Protein AF-A0A537EAK5-F1 (afdb_monomer_lite)

Structure (mmCIF, N/CA/C/O backbone):
data_AF-A0A537EAK5-F1
#
_entry.id   AF-A0A537EAK5-F1
#
loop_
_atom_site.group_PDB
_atom_site.id
_atom_site.type_symbol
_atom_site.label_atom_id
_atom_site.label_alt_id
_atom_site.label_comp_id
_atom_site.label_asym_id
_atom_site.label_entity_id
_atom_site.label_seq_id
_atom_site.pdbx_PDB_ins_code
_atom_site.Cartn_x
_atom_site.Cartn_y
_atom_site.Cartn_z
_atom_site.occupancy
_atom_site.B_iso_or_equiv
_atom_site.auth_seq_id
_atom_site.auth_comp_id
_atom_site.auth_asym_id
_atom_site.auth_atom_id
_atom_site.pdbx_PDB_model_num
ATOM 1 N N . MET A 1 1 ? 11.941 -4.282 -15.343 1.00 93.25 1 MET A N 1
ATOM 2 C CA . MET A 1 1 ? 11.854 -2.810 -15.181 1.00 93.25 1 MET A CA 1
ATOM 3 C C . MET A 1 1 ? 12.187 -2.351 -13.768 1.00 93.25 1 MET A C 1
ATOM 5 O O . MET A 1 1 ? 13.259 -1.802 -13.593 1.00 93.25 1 MET A O 1
ATOM 9 N N . VAL A 1 2 ? 11.347 -2.610 -12.753 1.00 96.00 2 VAL A N 1
ATOM 10 C CA . VAL A 1 2 ? 11.575 -2.104 -11.377 1.00 96.00 2 VAL A CA 1
ATOM 11 C C . VAL A 1 2 ? 12.963 -2.472 -10.840 1.00 96.00 2 VAL A C 1
ATOM 13 O O . VAL A 1 2 ? 13.675 -1.598 -10.365 1.00 96.00 2 VAL A O 1
ATOM 16 N N . ASN A 1 3 ? 13.386 -3.734 -10.980 1.00 96.31 3 ASN A N 1
ATOM 17 C CA . ASN A 1 3 ? 14.714 -4.169 -10.526 1.00 96.31 3 ASN A CA 1
ATOM 18 C C . ASN A 1 3 ? 15.874 -3.523 -11.298 1.00 96.31 3 ASN A C 1
ATOM 20 O O . ASN A 1 3 ? 16.924 -3.310 -10.707 1.00 96.31 3 ASN A O 1
ATOM 24 N N . VAL A 1 4 ? 15.671 -3.150 -12.567 1.00 95.81 4 VAL A N 1
ATOM 25 C CA . VAL A 1 4 ? 16.664 -2.382 -13.340 1.00 95.81 4 VAL A CA 1
ATOM 26 C C . VAL A 1 4 ? 16.810 -0.991 -12.727 1.00 95.81 4 VAL A C 1
ATOM 28 O O . VAL A 1 4 ? 17.914 -0.582 -12.398 1.00 95.81 4 VAL A O 1
ATOM 31 N N . CYS A 1 5 ? 15.698 -0.299 -12.459 1.00 96.75 5 CYS A N 1
ATOM 32 C CA . CYS A 1 5 ? 15.726 1.005 -11.790 1.00 96.75 5 CYS A CA 1
ATOM 33 C C . CYS A 1 5 ? 16.313 0.926 -10.368 1.00 96.75 5 CYS A C 1
ATOM 35 O O . CYS A 1 5 ? 17.007 1.841 -9.938 1.00 96.75 5 CYS A O 1
ATOM 37 N N . ILE A 1 6 ? 16.055 -0.159 -9.626 1.00 97.12 6 ILE A N 1
ATOM 38 C CA . ILE A 1 6 ? 16.672 -0.383 -8.310 1.00 97.12 6 ILE A CA 1
ATOM 39 C C . ILE A 1 6 ? 18.191 -0.523 -8.445 1.00 97.12 6 ILE A C 1
ATOM 41 O O . ILE A 1 6 ? 18.909 0.115 -7.680 1.00 97.12 6 ILE A O 1
ATOM 45 N N . ALA A 1 7 ? 18.669 -1.323 -9.402 1.00 97.12 7 ALA A N 1
ATOM 46 C CA . ALA A 1 7 ? 20.097 -1.508 -9.642 1.00 97.12 7 ALA A CA 1
ATOM 47 C C . ALA A 1 7 ? 20.782 -0.171 -9.963 1.00 97.12 7 ALA A C 1
ATOM 49 O O . ALA A 1 7 ? 21.740 0.179 -9.283 1.00 97.12 7 ALA A O 1
ATOM 50 N N . VAL A 1 8 ? 20.210 0.628 -10.874 1.00 96.75 8 VAL A N 1
ATOM 51 C CA . VAL A 1 8 ? 20.706 1.979 -11.205 1.00 96.75 8 VAL A CA 1
ATOM 52 C C . VAL A 1 8 ? 20.756 2.881 -9.971 1.00 96.75 8 VAL A C 1
ATOM 54 O O . VAL A 1 8 ? 21.746 3.564 -9.732 1.00 96.75 8 VAL A O 1
ATOM 57 N N . GLY A 1 9 ? 19.708 2.878 -9.144 1.00 96.75 9 GLY A N 1
ATOM 58 C CA . GLY A 1 9 ? 19.680 3.697 -7.931 1.00 96.75 9 GLY A CA 1
ATOM 59 C C . GLY A 1 9 ? 20.699 3.277 -6.867 1.00 96.75 9 GLY A C 1
ATOM 60 O O . GLY A 1 9 ? 21.126 4.116 -6.074 1.00 96.75 9 GLY A O 1
ATOM 61 N N . ILE A 1 10 ? 21.095 2.002 -6.835 1.00 96.12 10 ILE A N 1
ATOM 62 C CA . ILE A 1 10 ? 22.163 1.503 -5.959 1.00 96.12 10 ILE A CA 1
ATOM 63 C C . ILE A 1 10 ? 23.533 1.878 -6.527 1.00 96.12 10 ILE A C 1
ATOM 65 O O . ILE A 1 10 ? 24.333 2.450 -5.792 1.00 96.12 10 ILE A O 1
ATOM 69 N N . GLU A 1 11 ? 23.766 1.586 -7.809 1.00 95.81 11 GLU A N 1
ATOM 70 C CA . GLU A 1 11 ? 25.004 1.866 -8.552 1.00 95.81 11 GLU A CA 1
ATOM 71 C C . GLU A 1 11 ? 25.377 3.348 -8.469 1.00 95.81 11 GLU A C 1
ATOM 73 O O . GLU A 1 11 ? 26.483 3.695 -8.070 1.00 95.81 11 GLU A O 1
ATOM 78 N N . GLU A 1 12 ? 24.420 4.231 -8.751 1.00 94.50 12 GLU A N 1
ATOM 79 C CA . GLU A 1 12 ? 24.654 5.676 -8.780 1.00 94.50 12 GLU A CA 1
ATOM 80 C C . GLU A 1 12 ? 24.373 6.364 -7.435 1.00 94.50 12 GLU A C 1
ATOM 82 O O . GLU A 1 12 ? 24.445 7.587 -7.321 1.00 94.50 12 GLU A O 1
ATOM 87 N N . ASN A 1 13 ? 24.010 5.597 -6.402 1.00 93.19 13 ASN A N 1
ATOM 88 C CA . ASN A 1 13 ? 23.616 6.111 -5.093 1.00 93.19 13 ASN A CA 1
ATOM 89 C C . ASN A 1 13 ? 22.554 7.237 -5.181 1.00 93.19 13 ASN A C 1
ATOM 91 O O . ASN A 1 13 ? 22.681 8.313 -4.583 1.00 93.19 13 ASN A O 1
ATOM 95 N N . VAL A 1 14 ? 21.428 6.962 -5.847 1.00 93.56 14 VAL A N 1
ATOM 96 C CA . VAL A 1 14 ? 20.299 7.892 -6.046 1.00 93.56 14 VAL A CA 1
ATOM 97 C C . VAL A 1 14 ? 19.006 7.360 -5.410 1.00 93.56 14 VAL A C 1
ATOM 99 O O . VAL A 1 14 ? 18.702 6.173 -5.456 1.00 93.56 14 VAL A O 1
ATOM 102 N N . SER A 1 15 ? 18.188 8.247 -4.823 1.00 88.62 15 SER A N 1
ATOM 103 C CA . SER A 1 15 ? 16.820 7.897 -4.373 1.00 88.62 15 SER A CA 1
ATOM 104 C C . SER A 1 15 ? 15.777 9.005 -4.552 1.00 88.62 15 SER A C 1
ATOM 106 O O . SER A 1 15 ? 14.688 8.935 -3.966 1.00 88.62 15 SER A O 1
ATOM 108 N N . SER A 1 16 ? 16.113 10.078 -5.268 1.00 94.06 16 SER A N 1
ATOM 109 C CA . SER A 1 16 ? 15.143 11.095 -5.671 1.00 94.06 16 SER A CA 1
ATOM 110 C C . SER A 1 16 ? 14.459 10.631 -6.957 1.00 94.06 16 SER A C 1
ATOM 112 O O . SER A 1 16 ? 15.089 10.010 -7.811 1.00 94.06 16 SER A O 1
ATOM 114 N N . LEU A 1 17 ? 13.166 10.934 -7.103 1.00 95.50 17 LEU A N 1
ATOM 115 C CA . LEU A 1 17 ? 12.403 10.514 -8.279 1.00 95.50 17 LEU A CA 1
ATOM 116 C C . LEU A 1 17 ? 12.981 11.127 -9.562 1.00 95.50 17 LEU A C 1
ATOM 118 O O . LEU A 1 17 ? 13.205 10.418 -10.536 1.00 95.50 17 LEU A O 1
ATOM 122 N N . LYS A 1 18 ? 13.269 12.436 -9.532 1.00 95.94 18 LYS A N 1
ATOM 123 C CA . LYS A 1 18 ? 13.798 13.193 -10.675 1.00 95.94 18 LYS A CA 1
ATOM 124 C C . LYS A 1 18 ? 15.118 12.608 -11.179 1.00 95.94 18 LYS A C 1
ATOM 126 O O . LYS A 1 18 ? 15.220 12.248 -12.347 1.00 95.94 18 LYS A O 1
ATOM 131 N N . THR A 1 19 ? 16.107 12.471 -10.296 1.00 95.81 19 THR A N 1
ATOM 132 C CA . THR A 1 19 ? 17.434 11.975 -10.681 1.00 95.81 19 THR A CA 1
ATOM 133 C C . THR A 1 19 ? 17.369 10.509 -11.101 1.00 95.81 19 THR A C 1
ATOM 135 O O . THR A 1 19 ? 17.947 10.154 -12.122 1.00 95.81 19 THR A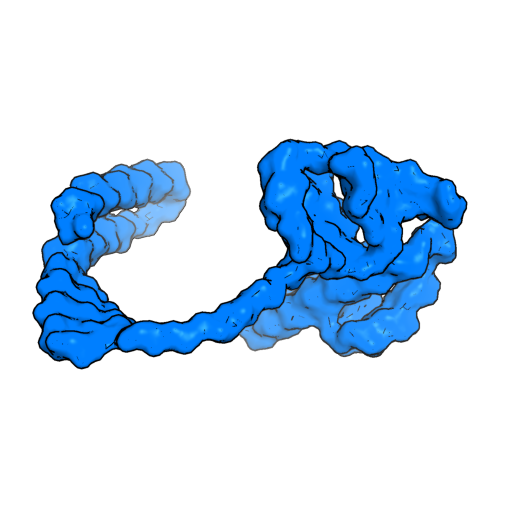 O 1
ATOM 138 N N . LEU A 1 20 ? 16.609 9.665 -10.387 1.00 96.62 20 LEU A N 1
ATOM 139 C CA . LEU A 1 20 ? 16.463 8.259 -10.773 1.00 96.62 20 LEU A CA 1
ATOM 140 C C . LEU A 1 20 ? 15.801 8.122 -12.145 1.00 96.62 20 LEU A C 1
ATOM 142 O O . LEU A 1 20 ? 16.194 7.255 -12.921 1.00 96.62 20 LEU A O 1
ATOM 146 N N . SER A 1 21 ? 14.831 8.986 -12.455 1.00 95.25 21 SER A N 1
ATOM 147 C CA . SER A 1 21 ? 14.181 9.013 -13.762 1.00 95.25 21 SER A CA 1
ATOM 148 C C . SER A 1 21 ? 15.175 9.319 -14.872 1.00 95.25 21 SER A C 1
ATOM 150 O O . SER A 1 21 ? 15.288 8.523 -15.796 1.00 95.25 21 SER A O 1
ATOM 152 N N . LEU A 1 22 ? 15.948 10.402 -14.756 1.00 95.38 22 LEU A N 1
ATOM 153 C CA . LEU A 1 22 ? 16.944 10.785 -15.767 1.00 95.38 22 LEU A CA 1
ATOM 154 C C . LEU A 1 22 ? 17.962 9.667 -16.037 1.00 95.38 22 LEU A C 1
ATOM 156 O O . LEU A 1 22 ? 18.334 9.423 -17.179 1.00 95.38 22 LEU A O 1
ATOM 160 N N . ARG A 1 23 ? 18.376 8.955 -14.986 1.00 95.25 23 ARG A N 1
ATOM 161 C CA . ARG A 1 23 ? 19.410 7.914 -15.061 1.00 95.25 23 ARG A CA 1
ATOM 162 C C . ARG A 1 23 ? 18.881 6.556 -15.512 1.00 95.25 23 ARG A C 1
ATOM 164 O O . ARG A 1 23 ? 19.561 5.828 -16.226 1.00 95.25 23 ARG A O 1
ATOM 171 N N . SER A 1 24 ? 17.655 6.212 -15.120 1.00 94.56 24 SER A N 1
ATOM 172 C CA . SER A 1 24 ? 17.068 4.898 -15.408 1.00 94.56 24 SER A CA 1
ATOM 173 C C . SER A 1 24 ? 16.278 4.860 -16.712 1.00 94.56 24 SER A C 1
ATOM 175 O O . SER A 1 24 ? 16.149 3.786 -17.290 1.00 94.56 24 SER A O 1
ATOM 177 N N . TYR A 1 25 ? 15.712 5.983 -17.172 1.00 93.94 25 TYR A N 1
ATOM 178 C CA . TYR A 1 25 ? 14.736 5.983 -18.269 1.00 93.94 25 TYR A CA 1
ATOM 179 C C . TYR A 1 25 ? 15.304 5.412 -19.574 1.00 93.94 25 TYR A C 1
ATOM 181 O O . TYR A 1 25 ? 14.654 4.583 -20.211 1.00 93.94 25 TYR A O 1
ATOM 189 N N . HIS A 1 26 ? 16.535 5.797 -19.923 1.00 91.75 26 HIS A N 1
ATOM 190 C CA . HIS A 1 26 ? 17.236 5.324 -21.121 1.00 91.75 26 HIS A CA 1
ATOM 191 C C . HIS A 1 26 ? 17.782 3.895 -20.984 1.00 91.75 26 HIS A C 1
ATOM 193 O O . HIS A 1 26 ? 18.026 3.242 -21.991 1.00 91.75 26 HIS A O 1
ATOM 199 N N . ARG A 1 27 ? 17.930 3.377 -19.754 1.00 93.12 27 ARG A N 1
ATOM 200 C CA . ARG A 1 27 ? 18.363 1.991 -19.496 1.00 93.12 27 ARG A CA 1
ATOM 201 C C . ARG A 1 27 ? 17.208 0.975 -19.563 1.00 93.12 27 ARG A C 1
ATOM 203 O O . ARG A 1 27 ? 17.418 -0.220 -19.375 1.00 93.12 27 ARG A O 1
ATOM 210 N N . LEU A 1 28 ? 15.970 1.430 -19.772 1.00 93.31 28 LEU A N 1
ATOM 211 C CA . LEU A 1 28 ? 14.794 0.574 -19.957 1.00 93.31 28 LEU A CA 1
ATOM 212 C C . LEU A 1 28 ? 14.519 0.375 -21.455 1.00 93.31 28 LEU A C 1
ATOM 214 O O . LEU A 1 28 ? 14.639 1.326 -22.222 1.00 93.31 28 LEU A O 1
ATOM 218 N N . SER A 1 29 ? 14.102 -0.837 -21.850 1.00 89.00 29 SER A N 1
ATOM 219 C CA . SER A 1 29 ? 13.823 -1.191 -23.258 1.00 89.00 29 SER A CA 1
ATOM 220 C C . SER A 1 29 ? 12.898 -0.178 -23.946 1.00 89.00 29 SER A C 1
ATOM 222 O O . SER A 1 29 ? 11.882 0.239 -23.373 1.00 89.00 29 SER A O 1
ATOM 224 N N . SER A 1 30 ? 13.257 0.171 -25.189 1.00 85.88 30 SER A N 1
ATOM 225 C CA . SER A 1 30 ? 12.503 1.019 -26.122 1.00 85.88 30 SER A CA 1
ATOM 226 C C . SER A 1 30 ? 11.092 0.506 -26.405 1.00 85.88 30 SER A C 1
ATOM 228 O O . SER A 1 30 ? 10.193 1.310 -26.646 1.00 85.88 30 SER A O 1
ATOM 230 N N . ASP A 1 31 ? 10.880 -0.801 -26.300 1.00 87.31 31 ASP A N 1
ATOM 231 C CA . ASP A 1 31 ? 9.629 -1.464 -26.684 1.00 87.31 31 ASP A CA 1
ATOM 232 C C . ASP A 1 31 ? 8.539 -1.297 -25.622 1.00 87.31 31 ASP A C 1
ATOM 234 O O . ASP A 1 31 ? 7.358 -1.547 -25.855 1.00 87.31 31 ASP A O 1
ATOM 238 N N . ILE A 1 32 ? 8.926 -0.851 -24.425 1.00 89.31 32 ILE A N 1
ATOM 239 C CA . ILE A 1 32 ? 8.011 -0.648 -23.311 1.00 89.31 32 ILE A CA 1
ATOM 240 C C . ILE A 1 32 ? 7.413 0.753 -23.386 1.00 89.31 32 ILE A C 1
ATOM 242 O O . ILE A 1 32 ? 8.152 1.741 -23.413 1.00 89.31 32 ILE A O 1
ATOM 246 N N . LEU A 1 33 ? 6.086 0.861 -23.300 1.00 92.44 33 LEU A N 1
ATOM 247 C CA . LEU A 1 33 ? 5.392 2.149 -23.233 1.00 92.44 33 LEU A CA 1
ATOM 248 C C . LEU A 1 33 ? 5.941 3.042 -22.106 1.00 92.44 33 LEU A C 1
ATOM 250 O O . LEU A 1 33 ? 6.152 2.595 -20.973 1.00 92.44 33 LEU A O 1
ATOM 254 N N . GLY A 1 34 ? 6.115 4.334 -22.402 1.00 91.75 34 GLY A N 1
ATOM 255 C CA . GLY A 1 34 ? 6.689 5.311 -21.467 1.00 91.75 34 GLY A CA 1
ATOM 256 C C . GLY A 1 34 ? 5.964 5.365 -20.116 1.00 91.75 34 GLY A C 1
ATOM 257 O O . GLY A 1 34 ? 6.612 5.459 -19.074 1.00 91.75 34 GLY A O 1
ATOM 258 N N . TYR A 1 35 ? 4.638 5.183 -20.109 1.00 90.88 35 TYR A N 1
ATOM 259 C CA . TYR A 1 35 ? 3.814 5.126 -18.893 1.00 90.88 35 TYR A CA 1
ATOM 260 C C . TYR A 1 35 ? 4.330 4.099 -17.879 1.00 90.88 35 TYR A C 1
ATOM 262 O O . TYR A 1 35 ? 4.447 4.388 -16.687 1.00 90.88 35 TYR A O 1
ATOM 270 N N . TYR A 1 36 ? 4.697 2.909 -18.356 1.00 94.19 36 TYR A N 1
ATOM 271 C CA . TYR A 1 36 ? 5.178 1.835 -17.498 1.00 94.19 36 TYR A CA 1
ATOM 272 C C . TYR A 1 36 ? 6.606 2.068 -17.031 1.00 94.19 36 TYR A C 1
ATOM 274 O O . TYR A 1 36 ? 6.951 1.659 -15.921 1.00 94.19 36 TYR A O 1
ATOM 282 N N . ARG A 1 37 ? 7.435 2.756 -17.829 1.00 94.44 37 ARG A N 1
ATOM 283 C CA . ARG A 1 37 ? 8.787 3.155 -17.407 1.00 94.44 37 ARG A CA 1
ATOM 284 C C . ARG A 1 37 ? 8.706 4.094 -16.217 1.00 94.44 37 ARG A C 1
ATOM 286 O O . ARG A 1 37 ? 9.321 3.820 -15.189 1.00 94.44 37 ARG A O 1
ATOM 293 N N . LEU A 1 38 ? 7.875 5.130 -16.323 1.00 93.94 38 LEU A N 1
ATOM 294 C CA . LEU A 1 38 ? 7.635 6.080 -15.238 1.00 93.94 38 LEU A CA 1
ATOM 295 C C . LEU A 1 38 ? 7.054 5.387 -13.998 1.00 93.94 38 LEU A C 1
ATOM 297 O O . LEU A 1 38 ? 7.532 5.614 -12.886 1.00 93.94 38 LEU A O 1
ATOM 301 N N . GLY A 1 39 ? 6.092 4.478 -14.186 1.00 94.31 39 GLY A N 1
ATOM 302 C CA . GLY A 1 39 ? 5.550 3.652 -13.105 1.00 94.31 39 GLY A CA 1
ATOM 303 C C . GLY A 1 39 ? 6.626 2.829 -12.388 1.00 94.31 39 GLY A C 1
ATOM 304 O O . GLY A 1 39 ? 6.725 2.862 -11.160 1.00 94.31 39 GLY A O 1
ATOM 305 N N . ALA A 1 40 ? 7.498 2.152 -13.138 1.00 95.50 40 ALA A N 1
ATOM 306 C CA . ALA A 1 40 ? 8.581 1.352 -12.571 1.00 95.50 40 ALA A CA 1
ATOM 307 C C . ALA A 1 40 ? 9.625 2.193 -11.820 1.00 95.50 40 ALA A C 1
ATOM 309 O O . ALA A 1 40 ? 10.067 1.789 -10.742 1.00 95.50 40 ALA A O 1
ATOM 310 N N . ILE A 1 41 ? 9.984 3.365 -12.354 1.00 95.94 41 ILE A N 1
ATOM 311 C CA . ILE A 1 41 ? 10.889 4.326 -11.708 1.00 95.94 41 ILE A CA 1
ATOM 312 C C . ILE A 1 41 ? 10.277 4.832 -10.393 1.00 95.94 41 ILE A C 1
ATOM 314 O O . ILE A 1 41 ? 10.966 4.894 -9.371 1.00 95.94 41 ILE A O 1
ATOM 318 N N . SER A 1 42 ? 8.977 5.143 -10.387 1.00 95.31 42 SER A N 1
ATOM 319 C CA . SER A 1 42 ? 8.253 5.578 -9.186 1.00 95.31 42 SER A CA 1
ATOM 320 C C . SER A 1 42 ? 8.270 4.505 -8.091 1.00 95.31 42 SER A C 1
ATOM 322 O O . SER A 1 42 ? 8.667 4.773 -6.952 1.00 95.31 42 SER A O 1
ATOM 324 N N . VAL A 1 43 ? 7.963 3.252 -8.449 1.00 95.88 43 VAL A N 1
ATOM 325 C CA . VAL A 1 43 ? 8.020 2.112 -7.518 1.00 95.88 43 VAL A CA 1
ATOM 326 C C . VAL A 1 43 ? 9.440 1.901 -6.981 1.00 95.88 43 VAL A C 1
ATOM 328 O O . VAL A 1 43 ? 9.632 1.774 -5.768 1.00 95.88 43 VAL A O 1
ATOM 331 N N . ALA A 1 44 ? 10.452 1.913 -7.853 1.00 97.00 44 ALA A N 1
ATOM 332 C CA . ALA A 1 44 ? 11.850 1.759 -7.452 1.00 97.00 44 ALA A CA 1
ATOM 333 C C . ALA A 1 44 ? 12.303 2.876 -6.500 1.00 97.00 44 ALA A C 1
ATOM 335 O O . ALA A 1 44 ? 12.971 2.600 -5.503 1.00 97.00 44 ALA A O 1
ATOM 336 N N . THR A 1 45 ? 11.870 4.117 -6.739 1.00 97.19 45 THR A N 1
ATOM 337 C CA . THR A 1 45 ? 12.149 5.261 -5.858 1.00 97.19 45 THR A CA 1
ATOM 338 C C . THR A 1 45 ? 11.642 5.004 -4.437 1.00 97.19 45 THR A C 1
ATOM 340 O O . THR A 1 45 ? 12.373 5.226 -3.468 1.00 97.19 45 THR A O 1
ATOM 343 N N . GLY A 1 46 ? 10.411 4.499 -4.289 1.00 96.00 46 GLY A N 1
ATOM 344 C CA . GLY A 1 46 ? 9.847 4.140 -2.984 1.00 96.00 46 GLY A CA 1
ATOM 345 C C . GLY A 1 46 ? 10.658 3.052 -2.271 1.00 96.00 46 GLY A C 1
ATOM 346 O O . GLY A 1 46 ? 10.986 3.184 -1.089 1.00 96.00 46 GLY A O 1
ATOM 347 N N . ILE A 1 47 ? 11.054 2.011 -3.008 1.00 96.44 47 ILE A N 1
ATOM 348 C CA . ILE A 1 47 ? 11.875 0.908 -2.489 1.00 96.44 47 ILE A CA 1
ATOM 349 C C . ILE A 1 47 ? 13.248 1.411 -2.017 1.00 96.44 47 ILE A C 1
ATOM 351 O O . ILE A 1 47 ? 13.667 1.096 -0.902 1.00 96.44 47 ILE A O 1
ATOM 355 N N . LEU A 1 48 ? 13.928 2.234 -2.818 1.00 97.19 48 LEU A N 1
ATOM 356 C CA . LEU A 1 48 ? 15.246 2.792 -2.497 1.00 97.19 48 LEU A CA 1
ATOM 357 C C . LEU A 1 48 ? 15.200 3.722 -1.278 1.00 97.19 48 LEU A C 1
ATOM 359 O O . LEU A 1 48 ? 16.079 3.660 -0.417 1.00 97.19 48 LEU A O 1
ATOM 363 N N . ARG A 1 49 ? 14.153 4.549 -1.148 1.00 96.44 49 ARG A N 1
ATOM 364 C CA . ARG A 1 49 ? 13.944 5.394 0.043 1.00 96.44 49 ARG A CA 1
ATOM 365 C C . ARG A 1 49 ? 13.803 4.554 1.312 1.00 96.44 49 ARG A C 1
ATOM 367 O O . ARG A 1 49 ? 14.426 4.870 2.327 1.00 96.44 49 ARG A O 1
ATOM 374 N N . ASN A 1 50 ? 13.026 3.474 1.252 1.00 95.69 50 ASN A N 1
ATOM 375 C CA . ASN A 1 50 ? 12.857 2.559 2.381 1.00 95.69 50 ASN A CA 1
ATOM 376 C C . ASN A 1 50 ? 14.158 1.823 2.715 1.00 95.69 50 ASN A C 1
ATOM 378 O O . ASN A 1 50 ? 14.531 1.745 3.885 1.00 95.69 50 ASN A O 1
ATOM 382 N N . TYR A 1 51 ? 14.887 1.362 1.697 1.00 95.75 51 TYR A N 1
ATOM 383 C CA . TYR A 1 51 ? 16.201 0.751 1.872 1.00 95.75 51 TYR A CA 1
ATOM 384 C C . TYR A 1 51 ? 17.185 1.696 2.567 1.00 95.75 51 TYR A C 1
ATOM 386 O O . TYR A 1 51 ? 17.819 1.298 3.538 1.00 95.75 51 TYR A O 1
ATOM 394 N N . ARG A 1 52 ? 17.265 2.969 2.158 1.00 94.25 52 ARG A N 1
ATOM 395 C CA . ARG A 1 52 ? 18.129 3.966 2.814 1.00 94.25 52 ARG A CA 1
ATOM 396 C C . ARG A 1 52 ? 17.770 4.168 4.282 1.00 94.25 52 ARG A C 1
ATOM 398 O O . ARG A 1 52 ? 18.661 4.182 5.128 1.00 94.25 52 ARG A O 1
ATOM 405 N N . LYS A 1 53 ? 16.476 4.285 4.601 1.00 94.56 53 LYS A N 1
ATOM 406 C CA . LYS A 1 53 ? 16.005 4.379 5.995 1.00 94.56 53 LYS A CA 1
ATOM 407 C C . LYS A 1 53 ? 16.397 3.139 6.808 1.00 94.56 53 LYS A C 1
ATOM 409 O O . LYS A 1 53 ? 16.828 3.277 7.949 1.00 94.56 53 LYS A O 1
ATOM 414 N N . ALA A 1 54 ? 16.279 1.946 6.226 1.00 94.94 54 ALA A N 1
ATOM 415 C CA . ALA A 1 54 ? 16.666 0.697 6.875 1.00 94.94 54 ALA A CA 1
ATOM 416 C C . ALA A 1 54 ? 18.189 0.584 7.065 1.00 94.94 54 ALA A C 1
ATOM 418 O O . ALA A 1 54 ? 18.636 0.305 8.176 1.00 94.94 54 ALA A O 1
ATOM 419 N N . LYS A 1 55 ? 18.981 0.898 6.032 1.00 95.06 55 LYS A N 1
ATOM 420 C CA . LYS A 1 55 ? 20.452 0.878 6.060 1.00 95.06 55 LYS A CA 1
ATOM 421 C C . LYS A 1 55 ? 21.021 1.812 7.129 1.00 95.06 55 LYS A C 1
ATOM 423 O O . LYS A 1 55 ? 21.941 1.419 7.834 1.00 95.06 55 LYS A O 1
ATOM 428 N N . LYS A 1 56 ? 20.423 2.999 7.312 1.00 94.19 56 LYS A N 1
ATOM 429 C CA . LYS A 1 56 ? 20.789 3.931 8.397 1.00 94.19 56 LYS A CA 1
ATOM 430 C C . LYS A 1 56 ? 20.632 3.318 9.794 1.00 94.19 56 LYS A C 1
ATOM 432 O O . LYS A 1 56 ? 21.418 3.625 10.674 1.00 94.19 56 LYS A O 1
ATOM 437 N N . ARG A 1 57 ? 19.621 2.467 10.005 1.00 94.75 57 ARG A N 1
ATOM 438 C CA . ARG A 1 57 ? 19.375 1.793 11.296 1.00 94.75 57 ARG A CA 1
ATOM 439 C C . ARG A 1 57 ? 20.187 0.509 11.457 1.00 94.75 57 ARG A C 1
ATOM 441 O O . ARG A 1 57 ? 20.499 0.119 12.574 1.00 94.75 57 ARG A O 1
ATOM 448 N N . LYS A 1 58 ? 20.453 -0.190 10.351 1.00 95.44 58 LYS A N 1
ATOM 449 C CA . LYS A 1 58 ? 21.151 -1.479 10.311 1.00 95.44 58 LYS A CA 1
ATOM 450 C C . LYS A 1 58 ? 22.106 -1.498 9.113 1.00 95.44 58 LYS A C 1
ATOM 452 O O . LYS A 1 58 ? 21.641 -1.758 7.998 1.00 95.44 58 LYS A O 1
ATOM 457 N N . PRO A 1 59 ? 23.419 -1.285 9.314 1.00 92.56 59 PRO A N 1
ATOM 458 C CA . PRO A 1 59 ? 24.394 -1.233 8.220 1.00 92.56 59 PRO A CA 1
ATOM 459 C C . PRO A 1 59 ? 24.393 -2.485 7.332 1.00 92.56 59 PRO A C 1
ATOM 461 O O . PRO A 1 59 ? 24.512 -2.376 6.116 1.00 92.56 59 PRO A O 1
ATOM 464 N N . GLN A 1 60 ? 24.120 -3.655 7.920 1.00 94.00 60 GLN A N 1
ATOM 465 C CA . GLN A 1 60 ? 24.044 -4.958 7.241 1.00 94.00 60 GLN A CA 1
ATOM 466 C C . GLN A 1 60 ? 22.734 -5.196 6.458 1.00 94.00 60 GLN A C 1
ATOM 468 O O . GLN A 1 60 ? 22.355 -6.334 6.168 1.00 94.00 60 GLN A O 1
ATOM 473 N N . THR A 1 61 ? 21.982 -4.139 6.139 1.00 94.00 61 THR A N 1
ATOM 474 C CA . THR A 1 61 ? 20.751 -4.265 5.348 1.00 94.00 61 THR A CA 1
ATOM 475 C C . THR A 1 61 ? 21.095 -4.689 3.920 1.00 94.00 61 THR A C 1
ATOM 477 O O . THR A 1 61 ? 21.781 -3.968 3.194 1.00 94.00 61 THR A O 1
ATOM 480 N N . ARG A 1 62 ? 20.567 -5.844 3.499 1.00 94.56 62 ARG A N 1
ATOM 481 C CA . ARG A 1 62 ? 20.732 -6.378 2.138 1.00 94.56 62 ARG A CA 1
ATOM 482 C C . ARG A 1 62 ? 20.145 -5.440 1.088 1.00 94.56 62 ARG A C 1
ATOM 484 O O . ARG A 1 62 ? 19.156 -4.752 1.351 1.00 94.56 62 ARG A O 1
ATOM 491 N N . PHE A 1 63 ? 20.718 -5.465 -0.114 1.00 94.75 63 PHE A N 1
ATOM 492 C CA . PHE A 1 63 ? 20.179 -4.704 -1.233 1.00 94.75 63 PHE A CA 1
ATOM 493 C C . PHE A 1 63 ? 18.722 -5.088 -1.525 1.00 94.75 63 PHE A C 1
ATOM 495 O O . PHE A 1 63 ? 18.355 -6.268 -1.451 1.00 94.75 63 PHE A O 1
ATOM 502 N N . PRO A 1 64 ? 17.868 -4.097 -1.820 1.00 95.69 64 PRO A N 1
ATOM 503 C CA . PRO A 1 64 ? 16.474 -4.349 -2.111 1.00 95.69 64 PRO A CA 1
ATOM 504 C C . PRO A 1 64 ? 16.324 -5.033 -3.470 1.00 95.69 64 PRO A C 1
ATOM 506 O O . PRO A 1 64 ? 17.063 -4.759 -4.410 1.00 95.69 64 PRO A O 1
ATOM 509 N N . TYR A 1 65 ? 15.315 -5.891 -3.584 1.00 95.50 65 TYR A N 1
ATOM 510 C CA . TYR A 1 65 ? 14.943 -6.531 -4.841 1.00 95.50 65 TYR A CA 1
ATOM 511 C C . TYR A 1 65 ? 13.436 -6.795 -4.853 1.00 95.50 65 TYR A C 1
ATOM 513 O O . TYR A 1 65 ? 12.885 -7.388 -3.919 1.00 95.50 65 TYR A O 1
ATOM 521 N N . ALA A 1 66 ? 12.751 -6.360 -5.907 1.00 94.25 66 ALA A N 1
ATOM 522 C CA . ALA A 1 66 ? 11.333 -6.617 -6.105 1.00 94.25 66 ALA A CA 1
ATOM 523 C C . ALA A 1 66 ? 11.132 -8.067 -6.571 1.00 94.25 66 ALA A C 1
ATOM 525 O O . ALA A 1 66 ? 11.284 -8.391 -7.747 1.00 94.25 66 ALA A O 1
ATOM 526 N N . LYS A 1 67 ? 10.785 -8.949 -5.625 1.00 92.44 67 LYS A N 1
ATOM 527 C CA . LYS A 1 67 ? 10.560 -10.385 -5.882 1.00 92.44 67 LYS A CA 1
ATOM 528 C C . LYS A 1 67 ? 9.230 -10.688 -6.576 1.00 92.44 67 LYS A C 1
ATOM 530 O O . LYS A 1 67 ? 9.098 -11.706 -7.242 1.00 92.44 67 LYS A O 1
ATOM 535 N N . ARG A 1 68 ? 8.213 -9.849 -6.363 1.00 90.12 68 ARG A N 1
ATOM 536 C CA . ARG A 1 68 ? 6.870 -10.052 -6.921 1.00 90.12 68 ARG A CA 1
ATOM 537 C C . ARG A 1 68 ? 6.730 -9.269 -8.217 1.00 90.12 68 ARG A C 1
ATOM 539 O O . ARG A 1 68 ? 7.046 -8.082 -8.248 1.00 90.12 68 ARG A O 1
ATOM 546 N N . MET A 1 69 ? 6.201 -9.923 -9.248 1.00 91.69 69 MET A N 1
ATOM 547 C CA . MET A 1 69 ? 5.808 -9.238 -10.476 1.00 91.69 69 MET A CA 1
ATOM 548 C C . MET A 1 69 ? 4.635 -8.311 -10.173 1.00 91.69 69 MET A C 1
ATOM 550 O O . MET A 1 69 ? 3.603 -8.753 -9.659 1.00 91.69 69 MET A O 1
ATOM 554 N N . MET A 1 70 ? 4.827 -7.034 -10.477 1.00 93.56 70 MET A N 1
ATOM 555 C CA . MET A 1 70 ? 3.826 -5.995 -10.308 1.00 93.56 70 MET A CA 1
ATOM 556 C C . MET A 1 70 ? 3.931 -4.983 -11.445 1.00 93.56 70 MET A C 1
ATOM 558 O O . MET A 1 70 ? 5.029 -4.693 -11.924 1.00 93.56 70 MET A O 1
ATOM 562 N N . LEU A 1 71 ? 2.786 -4.439 -11.831 1.00 93.62 71 LEU A N 1
ATOM 563 C CA . LEU A 1 71 ? 2.652 -3.342 -12.772 1.00 93.62 71 LEU A CA 1
ATOM 564 C C . LEU A 1 71 ? 1.866 -2.233 -12.084 1.00 93.62 71 LEU A C 1
ATOM 566 O O . LEU A 1 71 ? 0.667 -2.375 -11.868 1.00 93.62 71 LEU A O 1
ATOM 570 N N . THR A 1 72 ? 2.539 -1.139 -11.742 1.00 94.38 72 THR A N 1
ATOM 571 C CA . THR A 1 72 ? 1.897 0.058 -11.194 1.00 94.38 72 THR A CA 1
ATOM 572 C C . THR A 1 72 ? 1.924 1.155 -12.242 1.00 94.38 72 THR A C 1
ATOM 574 O O . THR A 1 72 ? 2.985 1.454 -12.790 1.00 94.38 72 THR A O 1
ATOM 577 N N . THR A 1 73 ? 0.775 1.769 -12.512 1.00 94.31 73 THR A N 1
ATOM 578 C CA . THR A 1 73 ? 0.682 2.925 -13.407 1.00 94.31 73 THR A CA 1
ATOM 579 C C . THR A 1 73 ? -0.339 3.939 -12.902 1.00 94.31 73 THR A C 1
ATOM 581 O O . THR A 1 73 ? -1.402 3.580 -12.398 1.00 94.31 73 THR A O 1
ATOM 584 N N . CYS A 1 74 ? -0.006 5.219 -13.047 1.00 92.69 74 CYS A N 1
ATOM 585 C CA . CYS A 1 74 ? -0.918 6.354 -12.893 1.00 92.69 74 CYS A CA 1
ATOM 586 C C . CYS A 1 74 ? -1.314 6.969 -14.249 1.00 92.69 74 CYS A C 1
ATOM 588 O O . CYS A 1 74 ? -2.034 7.959 -14.288 1.00 92.69 74 CYS A O 1
ATOM 590 N N . TYR A 1 75 ? -0.864 6.375 -15.360 1.00 91.31 75 TYR A N 1
ATOM 591 C CA . TYR A 1 75 ? -1.084 6.880 -16.713 1.00 91.31 75 TYR A CA 1
ATOM 592 C C . TYR A 1 75 ? -1.604 5.792 -17.654 1.00 91.31 75 TYR A C 1
ATOM 594 O O . TYR A 1 75 ? -1.392 4.594 -17.439 1.00 91.31 75 TYR A O 1
ATOM 602 N N . GLY A 1 76 ? -2.252 6.226 -18.734 1.00 90.44 76 GLY A N 1
ATOM 603 C CA . GLY A 1 76 ? -2.573 5.385 -19.888 1.00 90.44 76 GLY A CA 1
ATOM 604 C C . GLY A 1 76 ? -3.687 4.356 -19.681 1.00 90.44 76 GLY A C 1
ATOM 605 O O . GLY A 1 76 ? -4.068 3.707 -20.649 1.00 90.44 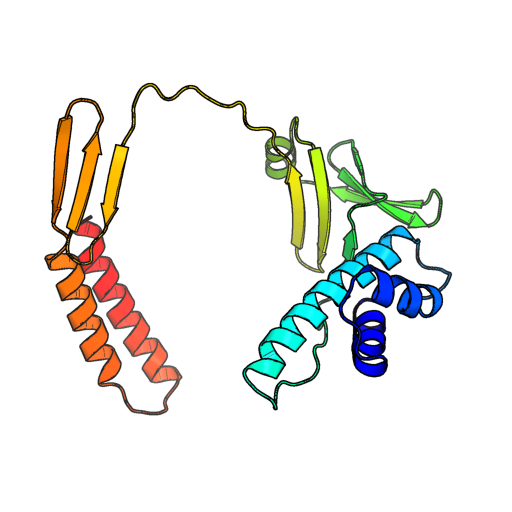76 GLY A O 1
ATOM 606 N N . PHE A 1 77 ? -4.237 4.210 -18.473 1.00 94.06 77 PHE A N 1
ATOM 607 C CA . PHE A 1 77 ? -5.347 3.298 -18.196 1.00 94.06 77 PHE A CA 1
ATOM 608 C C . PHE A 1 77 ? -6.701 4.020 -18.239 1.00 94.06 77 PHE A C 1
ATOM 610 O O . PHE A 1 77 ? -6.773 5.235 -18.061 1.00 94.06 77 PHE A O 1
ATOM 617 N N . LYS A 1 78 ? -7.781 3.271 -18.480 1.00 93.88 78 LYS A N 1
ATOM 618 C CA . LYS A 1 78 ? -9.167 3.762 -18.362 1.00 93.88 78 LYS A CA 1
ATOM 619 C C . LYS A 1 78 ? -10.051 2.690 -17.741 1.00 93.88 78 LYS A C 1
ATOM 621 O O . LYS A 1 78 ? -9.810 1.511 -17.974 1.00 93.88 78 LYS A O 1
ATOM 626 N N . ILE A 1 79 ? -11.084 3.089 -17.006 1.00 93.75 79 ILE A N 1
ATOM 627 C CA . ILE A 1 79 ? -12.189 2.193 -16.652 1.00 93.75 79 ILE A CA 1
ATOM 628 C C . ILE A 1 79 ? -13.341 2.519 -17.597 1.00 93.75 79 ILE A C 1
ATOM 630 O O . ILE A 1 79 ? -13.805 3.653 -17.627 1.00 93.75 79 ILE A O 1
ATOM 634 N N . GLN A 1 80 ? -13.745 1.551 -18.415 1.00 92.19 80 GLN A N 1
ATOM 635 C CA . GLN A 1 80 ? -14.807 1.706 -19.409 1.00 92.19 80 GLN A CA 1
ATOM 636 C C . GLN A 1 80 ? -15.531 0.373 -19.596 1.00 92.19 80 GLN A C 1
ATOM 638 O O . GLN A 1 80 ? -14.889 -0.678 -19.575 1.00 92.19 80 GLN A O 1
ATOM 643 N N . ASN A 1 81 ? -16.852 0.406 -19.777 1.00 91.50 81 ASN A N 1
ATOM 644 C CA . ASN A 1 81 ? -17.679 -0.784 -20.023 1.00 91.50 81 ASN A CA 1
ATOM 645 C C . ASN A 1 81 ? -17.435 -1.911 -18.995 1.00 91.50 81 ASN A C 1
ATOM 647 O O . ASN A 1 81 ? -17.245 -3.073 -19.349 1.00 91.50 81 ASN A O 1
ATOM 651 N N . GLY A 1 82 ? -17.335 -1.555 -17.708 1.00 93.88 82 GLY A N 1
ATOM 652 C CA . GLY A 1 82 ? -17.083 -2.514 -16.626 1.00 93.88 82 GLY A CA 1
ATOM 653 C C . GLY A 1 82 ? -15.667 -3.114 -16.588 1.00 93.88 82 GLY A C 1
ATOM 654 O O . GLY A 1 82 ? -15.409 -4.026 -15.802 1.00 93.88 82 GLY A O 1
ATOM 655 N N . CYS A 1 83 ? -14.741 -2.627 -17.418 1.00 96.12 83 CYS A N 1
ATOM 656 C CA . CYS A 1 83 ? -13.394 -3.174 -17.556 1.00 96.12 83 CYS A CA 1
ATOM 657 C C . CYS A 1 83 ? -12.314 -2.120 -17.293 1.00 96.12 83 CYS A C 1
ATOM 659 O O . CYS A 1 83 ? -12.420 -0.969 -17.718 1.00 96.12 83 CYS A O 1
ATOM 661 N N . LEU A 1 84 ? -11.220 -2.542 -16.661 1.00 96.00 84 LEU A N 1
ATOM 662 C CA . LEU A 1 84 ? -9.963 -1.805 -16.651 1.00 96.00 84 LEU A CA 1
ATOM 663 C C . LEU A 1 84 ? -9.222 -2.063 -17.969 1.00 96.00 84 LEU A C 1
ATOM 665 O O . LEU A 1 84 ? -8.776 -3.178 -18.231 1.00 96.00 84 LEU A O 1
ATOM 669 N N . ARG A 1 85 ? -9.067 -1.019 -18.779 1.00 96.12 85 ARG A N 1
ATOM 670 C CA . ARG A 1 85 ? -8.317 -1.015 -20.036 1.00 96.12 85 ARG A CA 1
ATOM 671 C C . ARG A 1 85 ? -6.867 -0.602 -19.793 1.00 96.12 85 ARG A C 1
ATOM 673 O O . ARG A 1 85 ? -6.622 0.507 -19.312 1.00 96.12 85 ARG A O 1
ATOM 680 N N . LEU A 1 86 ? -5.920 -1.452 -20.185 1.00 95.19 86 LEU A N 1
ATOM 681 C CA . LEU A 1 86 ? -4.474 -1.222 -20.098 1.00 95.19 86 LEU A CA 1
ATOM 682 C C . LEU A 1 86 ? -3.827 -1.305 -21.491 1.00 95.19 86 LEU A C 1
ATOM 684 O O . LEU A 1 86 ? -4.094 -2.264 -22.208 1.00 95.19 86 LEU A O 1
ATOM 688 N N . PRO A 1 87 ? -2.990 -0.336 -21.896 1.00 94.88 87 PRO A N 1
ATOM 689 C CA . PRO A 1 87 ? -2.321 -0.363 -23.193 1.00 94.88 87 PRO A CA 1
ATOM 690 C C . PRO A 1 87 ? -1.125 -1.316 -23.172 1.00 94.88 87 PRO A C 1
ATOM 692 O O . PRO A 1 87 ? -0.302 -1.246 -22.272 1.00 94.88 87 PRO A O 1
ATOM 695 N N . VAL A 1 88 ? -0.984 -2.173 -24.177 1.00 92.25 88 VAL A N 1
ATOM 696 C CA . VAL A 1 88 ? 0.198 -3.044 -24.329 1.00 92.25 88 VAL A CA 1
ATOM 697 C C . VAL A 1 88 ? 1.168 -2.441 -25.336 1.00 92.25 88 VAL A C 1
ATOM 699 O O . VAL A 1 88 ? 2.362 -2.333 -25.067 1.00 92.25 88 VAL A O 1
ATOM 702 N N . LYS A 1 89 ? 0.625 -1.976 -26.461 1.00 90.19 89 LYS A N 1
ATOM 703 C CA . LYS A 1 89 ? 1.318 -1.266 -27.539 1.00 90.19 89 LYS A CA 1
ATOM 704 C C . LYS A 1 89 ? 0.471 -0.070 -27.987 1.00 90.19 89 LYS A C 1
ATOM 706 O O . LYS A 1 89 ? -0.669 0.077 -27.529 1.00 90.19 89 LYS A O 1
ATOM 711 N N . PRO A 1 90 ? 0.985 0.819 -28.854 1.00 88.56 90 PRO A N 1
ATOM 712 C CA . PRO A 1 90 ? 0.163 1.872 -29.435 1.00 88.56 90 PRO A CA 1
ATOM 713 C C . PRO A 1 90 ? -1.115 1.293 -30.057 1.00 88.56 90 PRO A C 1
ATOM 715 O O . PRO A 1 90 ? -1.048 0.430 -30.921 1.00 88.56 90 PRO A O 1
ATOM 718 N N . ARG A 1 91 ? -2.277 1.773 -29.590 1.00 88.94 91 ARG A N 1
ATOM 719 C CA . ARG A 1 91 ? -3.625 1.344 -30.022 1.00 88.94 91 ARG A CA 1
ATOM 720 C C . ARG A 1 91 ? -3.987 -0.125 -29.731 1.00 88.94 91 ARG A C 1
ATOM 722 O O . ARG A 1 91 ? -5.056 -0.561 -30.140 1.00 88.94 91 ARG A O 1
ATOM 729 N N . GLU A 1 92 ? -3.173 -0.848 -28.965 1.00 94.19 92 GLU A N 1
ATOM 730 C CA . GLU A 1 92 ? -3.432 -2.232 -28.556 1.00 94.19 92 GLU A CA 1
ATOM 731 C C . GLU A 1 92 ? -3.680 -2.294 -27.045 1.00 94.19 92 GLU A C 1
ATOM 733 O O . GLU A 1 92 ? -2.883 -1.774 -26.255 1.00 94.19 92 GLU A O 1
ATOM 738 N N . TYR A 1 93 ? -4.784 -2.918 -26.627 1.00 95.19 93 TYR A N 1
ATOM 739 C CA . TYR A 1 93 ? -5.242 -2.891 -25.239 1.00 95.19 93 TYR A CA 1
ATOM 740 C C . TYR A 1 93 ? -5.609 -4.276 -24.711 1.00 95.19 93 TYR A C 1
ATOM 742 O O . TYR A 1 93 ? -6.201 -5.088 -25.413 1.00 95.19 93 TYR A O 1
ATOM 750 N N . ILE A 1 94 ? -5.341 -4.4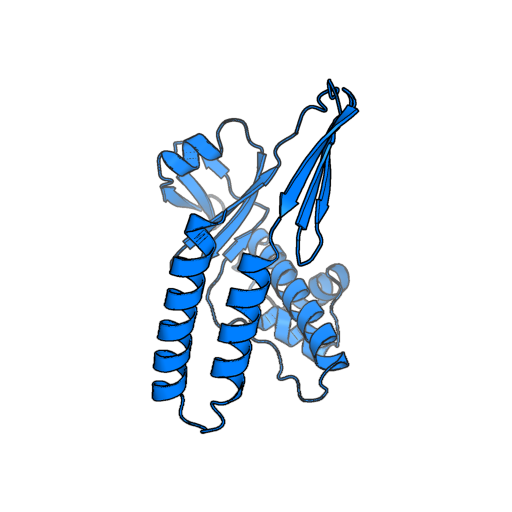87 -23.424 1.00 95.00 94 ILE A N 1
ATOM 751 C CA . ILE A 1 94 ? -5.886 -5.586 -22.627 1.00 95.00 94 ILE A CA 1
ATOM 752 C C . ILE A 1 94 ? -7.002 -5.044 -21.737 1.00 95.00 94 ILE A C 1
ATOM 754 O O . ILE A 1 94 ? -6.915 -3.933 -21.204 1.00 95.00 94 ILE A O 1
ATOM 758 N N . TYR A 1 95 ? -8.032 -5.863 -21.547 1.00 96.19 95 TYR A N 1
ATOM 759 C CA . TYR A 1 95 ? -9.179 -5.561 -20.705 1.00 96.19 95 TYR A CA 1
ATOM 760 C C . TYR A 1 95 ? -9.230 -6.529 -19.529 1.00 96.19 95 TYR A C 1
ATOM 762 O O . TYR A 1 95 ? -9.242 -7.745 -19.705 1.00 96.19 95 TYR A O 1
ATOM 770 N N . VAL A 1 96 ? -9.276 -5.982 -18.318 1.00 94.81 96 VAL A N 1
ATOM 771 C CA . VAL A 1 96 ? -9.480 -6.744 -17.086 1.00 94.81 96 VAL A CA 1
ATOM 772 C C . VAL A 1 96 ? -10.888 -6.452 -16.587 1.00 94.81 96 VAL A C 1
ATOM 774 O O . VAL A 1 96 ? -11.185 -5.322 -16.197 1.00 94.81 96 VAL A O 1
ATOM 777 N N . LYS A 1 97 ? -11.762 -7.460 -16.610 1.00 96.25 97 LYS A N 1
ATOM 778 C CA . LYS A 1 97 ? -13.140 -7.330 -16.125 1.00 96.25 97 LYS A CA 1
ATOM 779 C C . LYS A 1 97 ? -13.140 -7.017 -14.628 1.00 96.25 97 LYS A C 1
ATOM 781 O O . LYS A 1 97 ? -12.500 -7.720 -13.846 1.00 96.25 97 LYS A O 1
ATOM 786 N N . LEU A 1 98 ? -13.858 -5.968 -14.234 1.00 96.06 98 LEU A N 1
ATOM 787 C CA . LEU A 1 98 ? -14.067 -5.615 -12.832 1.00 96.06 98 LEU A CA 1
ATOM 788 C C . LEU A 1 98 ? -15.360 -6.262 -12.329 1.00 96.06 98 LEU A C 1
ATOM 790 O O . LEU A 1 98 ? -16.318 -6.435 -13.081 1.00 96.06 98 LEU A O 1
ATOM 794 N N . ASN A 1 99 ? -15.386 -6.638 -11.051 1.00 95.25 99 ASN A N 1
ATOM 795 C CA . ASN A 1 99 ? -16.599 -7.167 -10.429 1.00 95.25 99 ASN A CA 1
ATOM 796 C C . ASN A 1 99 ? -17.569 -6.035 -10.046 1.00 95.25 99 ASN A C 1
ATOM 798 O O . ASN A 1 99 ? -17.170 -4.873 -9.918 1.00 95.25 99 ASN A O 1
ATOM 802 N N . SER A 1 100 ? -18.838 -6.387 -9.826 1.00 95.88 100 SER A N 1
ATOM 803 C CA . SER A 1 100 ? -19.904 -5.425 -9.514 1.00 95.88 100 SER A CA 1
ATOM 804 C C . SER A 1 100 ? -19.593 -4.585 -8.276 1.00 95.88 100 SER A C 1
ATOM 806 O O . SER A 1 100 ? -19.800 -3.376 -8.286 1.00 95.88 100 SER A O 1
ATOM 808 N N . HIS A 1 101 ? -19.007 -5.200 -7.245 1.00 95.50 101 HIS A N 1
ATOM 809 C CA . HIS A 1 101 ? -18.611 -4.506 -6.019 1.00 95.50 101 HIS A CA 1
ATOM 810 C C . HIS A 1 101 ? -17.580 -3.396 -6.279 1.00 95.50 101 HIS A C 1
ATOM 812 O O . HIS A 1 101 ? -17.703 -2.288 -5.759 1.00 95.50 101 HIS A O 1
ATOM 818 N N . THR A 1 102 ? -16.577 -3.669 -7.117 1.00 94.25 102 THR A N 1
ATOM 819 C CA . THR A 1 102 ? -15.534 -2.699 -7.475 1.00 94.25 102 THR A CA 1
ATOM 820 C C . THR A 1 102 ? -16.121 -1.566 -8.307 1.00 94.25 102 THR A C 1
ATOM 822 O O . THR A 1 102 ? -15.795 -0.409 -8.071 1.00 94.25 102 THR A O 1
ATOM 825 N N . LEU A 1 103 ? -17.008 -1.877 -9.255 1.00 94.50 103 LEU A N 1
ATOM 826 C CA . LEU A 1 103 ? -17.672 -0.863 -10.078 1.00 94.50 103 LEU A CA 1
ATOM 827 C C . LEU A 1 103 ? -18.554 0.062 -9.238 1.00 94.50 103 LEU A C 1
ATOM 829 O O . LEU A 1 103 ? -18.466 1.277 -9.386 1.00 94.50 103 LEU A O 1
ATOM 833 N N . GLN A 1 104 ? -19.329 -0.497 -8.307 1.00 94.38 104 GLN A N 1
ATOM 834 C CA . GLN A 1 104 ? -20.131 0.283 -7.367 1.00 94.38 104 GLN A CA 1
ATOM 835 C C . GLN A 1 104 ? -19.244 1.167 -6.483 1.00 94.38 104 GLN A C 1
ATOM 837 O O . GLN A 1 104 ? -19.517 2.351 -6.320 1.00 94.38 104 GLN A O 1
ATOM 842 N N . SER A 1 105 ? -18.142 0.608 -5.976 1.00 93.00 105 SER A N 1
ATOM 843 C CA . SER A 1 105 ? -17.196 1.323 -5.113 1.00 93.00 105 SER A CA 1
ATOM 844 C C . SER A 1 105 ? -16.436 2.441 -5.823 1.00 93.00 105 SER A C 1
ATOM 846 O O . SER A 1 105 ? -15.912 3.312 -5.144 1.00 93.00 105 SER A O 1
ATOM 848 N N . LEU A 1 106 ? -16.340 2.412 -7.155 1.00 93.06 106 LEU A N 1
ATOM 849 C CA . LEU A 1 106 ? -15.665 3.428 -7.971 1.00 93.06 106 LEU A CA 1
ATOM 850 C C . LEU A 1 106 ? -16.639 4.399 -8.652 1.00 93.06 106 LEU A C 1
ATOM 852 O O . LEU A 1 106 ? -16.195 5.321 -9.338 1.00 93.06 106 LEU A O 1
ATOM 856 N N . SER A 1 107 ? -17.948 4.198 -8.489 1.00 90.81 107 SER A N 1
ATOM 857 C CA . SER A 1 107 ? -18.966 5.034 -9.121 1.00 90.81 107 SER A CA 1
ATOM 858 C C . SER A 1 107 ? -18.829 6.489 -8.666 1.00 90.81 107 SER A C 1
ATOM 860 O O . SER A 1 107 ? -18.798 6.771 -7.469 1.00 90.81 107 SER A O 1
ATOM 862 N N . GLY A 1 108 ? -18.700 7.411 -9.624 1.00 87.88 108 GLY A N 1
ATOM 863 C CA . GLY A 1 108 ? -18.517 8.842 -9.356 1.00 87.88 108 GLY A CA 1
ATOM 864 C C . GLY A 1 108 ? -17.140 9.237 -8.803 1.00 87.88 108 GLY A C 1
ATOM 865 O O . GLY A 1 108 ? -16.975 10.371 -8.363 1.00 87.88 108 GLY A O 1
ATOM 866 N N . LEU A 1 109 ? -16.147 8.337 -8.803 1.00 91.69 109 LEU A N 1
ATOM 867 C CA . LEU A 1 109 ? -14.831 8.596 -8.213 1.00 91.69 109 LEU A CA 1
ATOM 868 C C . LEU A 1 109 ? -13.711 8.690 -9.247 1.00 91.69 109 LEU A C 1
ATOM 870 O O . LEU A 1 109 ? -13.648 7.953 -10.232 1.00 91.69 109 LEU A O 1
ATOM 874 N N . ASN A 1 110 ? -12.752 9.568 -8.955 1.00 90.06 110 ASN A N 1
ATOM 875 C CA . ASN A 1 110 ? -11.593 9.800 -9.806 1.00 90.06 110 ASN A CA 1
ATOM 876 C C . ASN A 1 110 ? -10.484 8.795 -9.494 1.00 90.06 110 ASN A C 1
ATOM 878 O O . ASN A 1 110 ? -9.793 8.900 -8.476 1.00 90.06 110 ASN A O 1
ATOM 882 N N . VAL A 1 111 ? -10.277 7.830 -10.388 1.00 93.69 111 VAL A N 1
ATOM 883 C CA . VAL A 1 111 ? -9.202 6.839 -10.259 1.00 93.69 111 VAL A CA 1
ATOM 884 C C . VAL A 1 111 ? -7.852 7.461 -10.614 1.00 93.69 111 VAL A C 1
ATOM 886 O O . VAL A 1 111 ? -7.677 8.043 -11.680 1.00 93.69 111 VAL A O 1
ATOM 889 N N . ARG A 1 112 ? -6.876 7.324 -9.715 1.00 94.38 112 ARG A N 1
ATOM 890 C CA . ARG A 1 112 ? -5.553 7.963 -9.798 1.00 94.38 112 ARG A CA 1
ATOM 891 C C . ARG A 1 112 ? -4.446 7.002 -10.200 1.00 94.38 112 ARG A C 1
ATOM 893 O O . ARG A 1 112 ? -3.498 7.400 -10.873 1.00 94.38 112 ARG A O 1
ATOM 900 N N . SER A 1 113 ? -4.533 5.746 -9.781 1.00 95.44 113 SER A N 1
ATOM 901 C CA . SER A 1 113 ? -3.549 4.736 -10.152 1.00 95.44 113 SER A CA 1
ATOM 902 C C . SER A 1 113 ? -4.094 3.328 -9.995 1.00 95.44 113 SER A C 1
ATOM 904 O O . SER A 1 113 ? -5.052 3.076 -9.262 1.00 95.44 113 SER A O 1
ATOM 906 N N . VAL A 1 114 ? -3.451 2.400 -10.693 1.00 96.19 114 VAL A N 1
ATOM 907 C CA . VAL A 1 114 ? -3.724 0.971 -10.600 1.00 96.19 114 VAL A CA 1
ATOM 908 C C . VAL A 1 114 ? -2.424 0.217 -10.373 1.00 96.19 114 VAL A C 1
ATOM 910 O O . VAL A 1 114 ? -1.379 0.569 -10.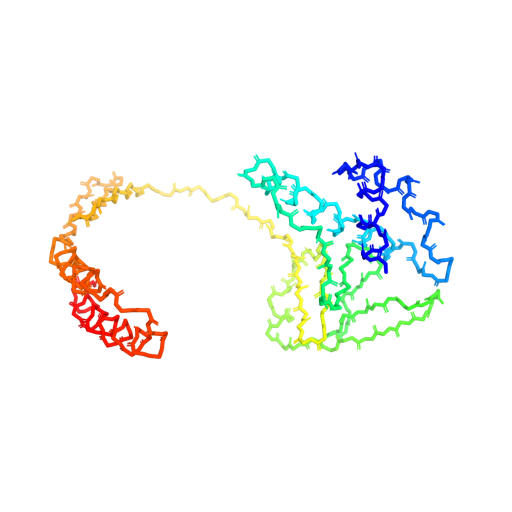922 1.00 96.19 114 VAL A O 1
ATOM 913 N N . THR A 1 115 ? -2.486 -0.824 -9.551 1.00 95.69 115 THR A N 1
ATOM 914 C CA . THR A 1 115 ? -1.406 -1.789 -9.360 1.00 95.69 115 THR A CA 1
ATOM 915 C C . THR A 1 115 ? -1.939 -3.185 -9.617 1.00 95.69 115 THR A C 1
ATOM 917 O O . THR A 1 115 ? -2.799 -3.675 -8.890 1.00 95.69 115 THR A O 1
ATOM 920 N N . LEU A 1 116 ? -1.407 -3.830 -10.646 1.00 94.69 116 LEU A N 1
ATOM 921 C CA . LEU A 1 116 ? -1.711 -5.205 -10.999 1.00 94.69 116 LEU A CA 1
ATOM 922 C C . LEU A 1 116 ? -0.581 -6.115 -10.517 1.00 94.69 116 LEU A C 1
ATOM 924 O O . LEU A 1 116 ? 0.595 -5.852 -10.762 1.00 94.69 116 LEU A O 1
ATOM 928 N N . THR A 1 117 ? -0.931 -7.206 -9.852 1.00 93.88 117 THR A N 1
ATOM 929 C CA . THR A 1 117 ? -0.024 -8.319 -9.558 1.00 93.88 117 THR A CA 1
ATOM 930 C C . THR A 1 117 ? -0.570 -9.593 -10.191 1.00 93.88 117 THR A C 1
ATOM 932 O O . THR A 1 117 ? -1.684 -9.610 -10.706 1.00 93.88 117 THR A O 1
ATOM 935 N N . ARG A 1 118 ? 0.172 -10.703 -10.096 1.00 91.31 118 ARG A N 1
ATOM 936 C CA . ARG A 1 118 ? -0.321 -12.016 -10.554 1.00 91.31 118 ARG A CA 1
ATOM 937 C C . ARG A 1 118 ? -1.655 -12.444 -9.920 1.00 91.31 118 ARG A C 1
ATOM 939 O O . ARG A 1 118 ? -2.310 -13.313 -10.473 1.00 91.31 118 ARG A O 1
ATOM 946 N N . ARG A 1 119 ? -2.010 -11.925 -8.737 1.00 92.56 119 ARG A N 1
ATOM 947 C CA . ARG A 1 119 ? -3.162 -12.407 -7.947 1.00 92.56 119 ARG A CA 1
ATOM 948 C C . ARG A 1 119 ? -4.157 -11.324 -7.552 1.00 92.56 119 ARG A C 1
ATOM 950 O O . ARG A 1 119 ? -5.197 -11.648 -6.997 1.00 92.56 119 ARG A O 1
ATOM 957 N N . SER A 1 120 ? -3.826 -10.054 -7.750 1.00 93.56 120 SER A N 1
ATOM 958 C CA . SER A 1 120 ? -4.643 -8.958 -7.240 1.00 93.56 120 SER A CA 1
ATOM 959 C C . SER A 1 120 ? -4.557 -7.734 -8.130 1.00 93.56 120 SER A C 1
ATOM 961 O O . SER A 1 120 ? -3.501 -7.425 -8.685 1.00 93.56 120 SER A O 1
ATOM 963 N N . LEU A 1 121 ? -5.664 -7.007 -8.180 1.00 94.56 121 LEU A N 1
ATOM 964 C CA . LEU A 1 121 ? -5.749 -5.659 -8.706 1.00 94.56 121 LEU A CA 1
ATOM 965 C C . LEU A 1 121 ? -6.031 -4.714 -7.537 1.00 94.56 121 LEU A C 1
ATOM 967 O O . LEU A 1 121 ? -6.963 -4.934 -6.768 1.00 94.56 121 LEU A O 1
ATOM 971 N N . SER A 1 122 ? -5.217 -3.677 -7.397 1.00 95.44 122 SER A N 1
ATOM 972 C CA . SER A 1 122 ? -5.420 -2.601 -6.429 1.00 95.44 122 SER A CA 1
ATOM 973 C C . SER A 1 122 ? -5.640 -1.298 -7.182 1.00 95.44 122 SER A C 1
ATOM 975 O O . SER A 1 122 ? -4.872 -0.972 -8.086 1.00 95.44 122 SER A O 1
ATOM 977 N N . ILE A 1 123 ? -6.685 -0.564 -6.813 1.00 95.81 123 ILE A N 1
ATOM 978 C CA . ILE A 1 123 ? -7.094 0.678 -7.468 1.00 95.81 123 ILE A CA 1
ATOM 979 C C . ILE A 1 123 ? -7.077 1.781 -6.416 1.00 95.81 123 ILE A C 1
ATOM 981 O O . ILE A 1 123 ? -7.691 1.640 -5.361 1.00 95.81 123 ILE A O 1
ATOM 985 N N . SER A 1 124 ? -6.361 2.867 -6.691 1.00 95.00 124 SER A N 1
ATOM 986 C CA . SER A 1 124 ? -6.361 4.061 -5.849 1.00 95.00 124 SER A CA 1
ATOM 987 C C . SER A 1 124 ? -7.217 5.132 -6.501 1.00 95.00 124 SER A C 1
ATOM 989 O O . SER A 1 124 ? -7.032 5.445 -7.677 1.00 95.00 124 SER A O 1
ATOM 991 N N . TYR A 1 125 ? -8.126 5.716 -5.732 1.00 94.38 125 TYR A N 1
ATOM 992 C CA . TYR A 1 125 ? -9.028 6.770 -6.177 1.00 94.38 125 TYR A CA 1
ATOM 993 C C . TYR A 1 125 ? -9.012 7.933 -5.186 1.00 94.38 125 TYR A C 1
ATOM 995 O O . TYR A 1 125 ? -8.684 7.763 -4.013 1.00 94.38 125 TYR A O 1
ATOM 1003 N N . SER A 1 126 ? -9.343 9.123 -5.672 1.00 90.50 126 SER A N 1
ATOM 1004 C CA . SER A 1 126 ? -9.600 10.291 -4.836 1.00 90.50 126 SER A CA 1
ATOM 1005 C C . SER A 1 126 ? -11.103 10.491 -4.705 1.00 90.50 126 SER A C 1
ATOM 1007 O O . SER A 1 126 ? -11.809 10.488 -5.716 1.00 90.50 126 SER A O 1
ATOM 1009 N N . ARG A 1 127 ? -11.559 10.693 -3.471 1.00 87.50 127 ARG A N 1
ATOM 1010 C CA . ARG A 1 127 ? -12.915 11.119 -3.138 1.00 87.50 127 ARG A CA 1
ATOM 1011 C C . ARG A 1 127 ? -12.818 12.520 -2.561 1.00 87.50 127 ARG A C 1
ATOM 1013 O O . ARG A 1 127 ? -12.121 12.706 -1.568 1.00 87.50 127 ARG A O 1
ATOM 1020 N N . GLU A 1 128 ? -13.488 13.474 -3.186 1.00 84.56 128 GLU A N 1
ATOM 1021 C CA . GLU A 1 128 ? -13.708 14.765 -2.548 1.00 84.56 128 GLU A CA 1
ATOM 1022 C C . GLU A 1 128 ? -14.716 14.557 -1.421 1.00 84.56 128 GLU A C 1
ATOM 1024 O O . GLU A 1 128 ? -15.777 13.954 -1.602 1.00 84.56 128 GLU A O 1
ATOM 1029 N N . THR A 1 129 ? -14.322 14.960 -0.221 1.00 80.00 129 THR A N 1
ATOM 1030 C CA . THR A 1 129 ? -15.181 14.950 0.955 1.00 80.00 129 THR A CA 1
ATOM 1031 C C . THR A 1 129 ? -15.669 16.365 1.159 1.00 80.00 129 THR A C 1
ATOM 1033 O O . THR A 1 129 ? -14.854 17.266 1.349 1.00 80.00 129 THR A O 1
ATOM 1036 N N . VAL A 1 130 ? -16.984 16.552 1.104 1.00 85.75 130 VAL A N 1
ATOM 1037 C CA . VAL A 1 130 ? -17.595 17.827 1.471 1.00 85.75 130 VAL A CA 1
ATOM 1038 C C . VAL A 1 130 ? -17.302 18.070 2.946 1.00 85.75 130 VAL A C 1
ATOM 1040 O O . VAL A 1 130 ? -17.443 17.160 3.766 1.00 85.75 130 VAL A O 1
ATOM 1043 N N . GLU A 1 131 ? -16.852 19.276 3.267 1.00 84.69 131 GLU A N 1
ATOM 1044 C CA . GLU A 1 131 ? -16.684 19.695 4.649 1.00 84.69 131 GLU A CA 1
ATOM 1045 C C . GLU A 1 131 ? -18.072 19.836 5.276 1.00 84.69 131 GLU A C 1
ATOM 1047 O O . GLU A 1 131 ? -18.912 20.605 4.812 1.00 84.69 131 GLU A O 1
ATOM 1052 N N . ILE A 1 132 ? -18.342 19.020 6.290 1.00 88.19 132 ILE A N 1
ATOM 1053 C CA . ILE A 1 132 ? -19.613 19.030 7.008 1.00 88.19 132 ILE A CA 1
ATOM 1054 C C . ILE A 1 132 ? -19.398 19.865 8.262 1.00 88.19 132 ILE A C 1
ATOM 1056 O O . ILE A 1 132 ? -18.473 19.593 9.030 1.00 88.19 132 ILE A O 1
ATOM 1060 N N . LYS A 1 133 ? -20.256 20.866 8.486 1.00 91.44 133 LYS A N 1
ATOM 1061 C CA . LYS A 1 133 ? -20.250 21.621 9.740 1.00 91.44 133 LYS A CA 1
ATOM 1062 C C . LYS A 1 133 ? -20.659 20.673 10.877 1.00 91.44 133 LYS A C 1
ATOM 1064 O O . LYS A 1 133 ? -21.767 20.140 10.818 1.00 91.44 133 LYS A O 1
ATOM 1069 N N . PRO A 1 134 ? -19.803 20.435 11.885 1.00 90.38 134 PRO A N 1
ATOM 1070 C CA . PRO A 1 134 ? -20.166 19.567 12.994 1.00 90.38 134 PRO A CA 1
ATOM 1071 C C . PRO A 1 134 ? -21.263 20.228 13.836 1.00 90.38 134 PRO A C 1
ATOM 1073 O O . PRO A 1 134 ? -21.184 21.418 14.141 1.00 90.38 134 PRO A O 1
ATOM 1076 N N . GLU A 1 135 ? -22.270 19.451 14.231 1.00 91.62 135 GLU A N 1
ATOM 1077 C CA . GLU A 1 135 ? -23.291 19.877 15.204 1.00 91.62 135 GLU A CA 1
ATOM 1078 C C . GLU A 1 135 ? -22.729 19.910 16.633 1.00 91.62 135 GLU A C 1
ATOM 1080 O O . GLU A 1 135 ? -23.209 20.645 17.490 1.00 91.62 135 GLU A O 1
ATOM 1085 N N . GLY A 1 136 ? -21.664 19.149 16.874 1.00 91.62 136 GLY A N 1
ATOM 1086 C CA . GLY A 1 136 ? -20.960 19.094 18.141 1.00 91.62 136 GLY A CA 1
ATOM 1087 C C . GLY A 1 136 ? -19.684 18.271 18.031 1.00 91.62 136 GLY A C 1
ATOM 1088 O O . GLY A 1 136 ? -19.362 17.686 16.995 1.00 91.62 136 GLY A O 1
ATOM 1089 N N . TYR A 1 137 ? -18.954 18.234 19.132 1.00 93.44 137 TYR A N 1
ATOM 1090 C CA . TYR A 1 137 ? -17.688 17.539 19.280 1.00 93.44 137 TYR A CA 1
ATOM 1091 C C . TYR A 1 137 ? -17.788 16.470 20.360 1.00 93.44 137 TYR A C 1
ATOM 1093 O O . TYR A 1 137 ? -18.453 16.654 21.384 1.00 93.44 137 TYR A O 1
ATOM 1101 N N . ILE A 1 138 ? -17.074 15.370 20.126 1.00 95.69 138 ILE A N 1
ATOM 1102 C CA . ILE A 1 138 ? -16.862 14.301 21.095 1.00 95.69 138 ILE A CA 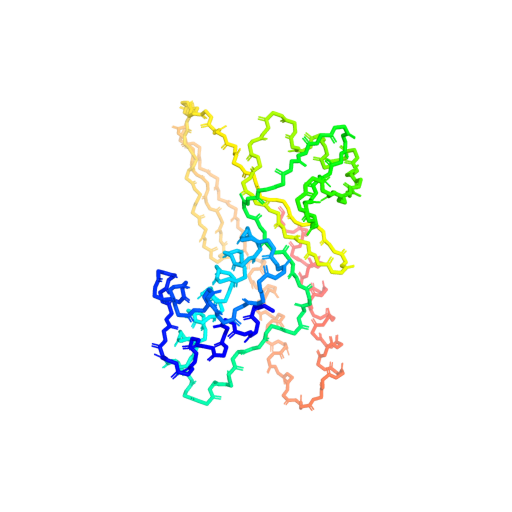1
ATOM 1103 C C . ILE A 1 138 ? -15.355 14.182 21.324 1.00 95.69 138 ILE A C 1
ATOM 1105 O O . ILE A 1 138 ? -14.602 13.809 20.423 1.00 95.69 138 ILE A O 1
ATOM 1109 N N . GLY A 1 139 ? -14.914 14.511 22.535 1.00 94.88 139 GLY A N 1
ATOM 1110 C CA . GLY A 1 139 ? -13.572 14.230 23.021 1.00 94.88 139 GLY A CA 1
ATOM 1111 C C . GLY A 1 139 ? -13.492 12.786 23.503 1.00 94.88 139 GLY A C 1
ATOM 1112 O O . GLY A 1 139 ? -14.275 12.375 24.354 1.00 94.88 139 GLY A O 1
ATOM 1113 N N . ILE A 1 140 ? -12.551 12.013 22.963 1.00 96.31 140 ILE A N 1
ATOM 1114 C CA . ILE A 1 140 ? -12.299 10.631 23.383 1.00 96.31 140 ILE A CA 1
ATOM 1115 C C . ILE A 1 140 ? -10.878 10.560 23.935 1.00 96.31 140 ILE A C 1
ATOM 1117 O O . ILE A 1 140 ? -9.914 10.566 23.167 1.00 96.31 140 ILE A O 1
ATOM 1121 N N . ASP A 1 141 ? -10.755 10.459 25.256 1.00 95.50 141 ASP A N 1
ATOM 1122 C CA . ASP A 1 141 ? -9.490 10.159 25.922 1.00 95.50 141 ASP A CA 1
ATOM 1123 C C . ASP A 1 141 ? -9.366 8.651 26.161 1.00 95.50 141 ASP A C 1
ATOM 1125 O O . ASP A 1 141 ? -10.295 7.993 26.637 1.00 95.50 141 ASP A O 1
ATOM 1129 N N . ARG A 1 142 ? -8.216 8.080 25.798 1.00 94.06 142 ARG A N 1
ATOM 1130 C CA . ARG A 1 142 ? -7.965 6.637 25.898 1.00 94.06 142 ARG A CA 1
ATOM 1131 C C . ARG A 1 142 ? -6.727 6.390 26.738 1.00 94.06 142 ARG A C 1
ATOM 1133 O O . ARG A 1 142 ? -5.611 6.624 26.278 1.00 94.06 142 ARG A O 1
ATOM 1140 N N . ASN A 1 143 ? -6.934 5.788 27.898 1.00 92.88 143 ASN A N 1
ATOM 1141 C CA . ASN A 1 143 ? -5.873 5.288 28.759 1.00 92.88 143 ASN A CA 1
ATOM 1142 C C . ASN A 1 143 ? -5.850 3.755 28.736 1.00 92.88 143 ASN A C 1
ATOM 1144 O O . ASN A 1 143 ? -6.619 3.109 28.021 1.00 92.88 143 ASN A O 1
ATOM 1148 N N . LEU A 1 144 ? -4.927 3.150 29.491 1.00 90.62 144 LEU A N 1
ATOM 1149 C CA . LEU A 1 144 ? -4.854 1.689 29.596 1.00 90.62 144 LEU A CA 1
ATOM 1150 C C . LEU A 1 144 ? -6.140 1.112 30.190 1.00 90.62 144 LEU A C 1
ATOM 1152 O O . LEU A 1 144 ? -6.697 0.172 29.630 1.00 90.62 144 LEU A O 1
ATOM 1156 N N . ASP A 1 145 ? -6.604 1.709 31.286 1.00 93.38 145 ASP A N 1
ATOM 1157 C CA . ASP A 1 145 ? -7.669 1.158 32.123 1.00 93.38 145 ASP A CA 1
ATOM 1158 C C . ASP A 1 145 ? -9.006 1.865 31.950 1.00 93.38 145 ASP A C 1
ATOM 1160 O O . ASP A 1 145 ? -9.964 1.511 32.622 1.00 93.38 145 ASP A O 1
ATOM 1164 N N . ASN A 1 146 ? -9.116 2.843 31.054 1.00 93.69 146 ASN A N 1
ATOM 1165 C CA . ASN A 1 146 ? -10.399 3.457 30.748 1.00 93.69 146 ASN A CA 1
ATOM 1166 C C . ASN A 1 146 ? -10.420 4.150 29.391 1.00 93.69 146 ASN A C 1
ATOM 1168 O O . ASN A 1 146 ? -9.395 4.589 28.864 1.00 93.69 146 ASN A O 1
ATOM 1172 N N . VAL A 1 147 ? -11.633 4.298 28.872 1.00 94.94 147 VAL A N 1
ATOM 1173 C CA . VAL A 1 147 ? -11.959 5.255 27.815 1.00 94.94 147 VAL A CA 1
ATOM 1174 C C . VAL A 1 147 ? -12.927 6.264 28.409 1.00 94.94 147 VAL A C 1
ATOM 1176 O O . VAL A 1 147 ? -13.952 5.877 28.968 1.00 94.94 147 VAL A O 1
ATOM 1179 N N . THR A 1 148 ? -12.593 7.544 28.312 1.00 95.56 148 THR A N 1
ATOM 1180 C CA . THR A 1 148 ? -13.465 8.634 28.748 1.00 95.56 148 THR A CA 1
ATOM 1181 C C . THR A 1 148 ? -13.955 9.379 27.519 1.00 95.56 148 THR A C 1
ATOM 1183 O O . THR A 1 148 ? -13.162 9.784 26.670 1.00 95.56 148 THR A O 1
ATOM 1186 N N . VAL A 1 149 ? -15.267 9.541 27.428 1.00 96.44 149 VAL A N 1
ATOM 1187 C CA . VAL A 1 149 ? -15.955 10.247 26.354 1.00 96.44 149 VAL A CA 1
ATOM 1188 C C . VAL A 1 149 ? -16.600 11.488 26.953 1.00 96.44 149 VAL A C 1
ATOM 1190 O O . VAL A 1 149 ? -17.297 11.390 27.961 1.00 96.44 149 VAL A O 1
ATOM 1193 N N . VAL A 1 150 ? -16.349 12.642 26.343 1.00 95.31 150 VAL A N 1
ATOM 1194 C CA . VAL A 1 150 ? -16.958 13.923 26.715 1.00 95.31 150 VAL A CA 1
ATOM 1195 C C . VAL A 1 150 ? -17.578 14.538 25.474 1.00 95.31 150 VAL A C 1
ATOM 1197 O O . VAL A 1 150 ? -16.897 14.688 24.460 1.00 95.31 150 VAL A O 1
ATOM 1200 N N . SER A 1 151 ? -18.851 14.897 25.539 1.00 94.50 151 SER A N 1
ATOM 1201 C CA . SER A 1 151 ? -19.574 15.540 24.441 1.00 94.50 151 SER A CA 1
ATOM 1202 C C . SER A 1 151 ? -19.873 17.013 24.732 1.00 94.50 151 SER A C 1
ATOM 1204 O O . SER A 1 151 ? -19.672 17.519 25.836 1.00 94.50 151 SER A O 1
ATOM 1206 N N . THR A 1 152 ? -20.313 17.736 23.701 1.00 92.38 152 THR A N 1
ATOM 1207 C CA . THR A 1 152 ? -20.561 19.192 23.768 1.00 92.38 152 THR A CA 1
ATOM 1208 C C . THR A 1 152 ? -21.733 19.568 24.678 1.00 92.38 152 THR A C 1
ATOM 1210 O O . THR A 1 152 ? -21.728 20.640 25.272 1.00 92.38 152 THR A O 1
ATOM 1213 N N . ASP A 1 153 ? -22.694 18.666 24.850 1.00 92.38 153 ASP A N 1
ATOM 1214 C CA . ASP A 1 153 ? -23.803 18.756 25.810 1.00 92.38 153 ASP A CA 1
ATOM 1215 C C . ASP A 1 153 ? -23.381 18.431 27.259 1.00 92.38 153 ASP A C 1
ATOM 1217 O O . ASP A 1 153 ? -24.227 18.216 28.122 1.00 92.38 153 ASP A O 1
ATOM 1221 N N . GLN A 1 154 ? -22.073 18.403 27.536 1.00 89.25 154 GLN A N 1
ATOM 1222 C CA . GLN A 1 154 ? -21.475 18.138 28.847 1.00 89.25 154 GLN A CA 1
ATOM 1223 C C . GLN A 1 154 ? -21.719 16.722 29.387 1.00 89.25 154 GLN A C 1
ATOM 1225 O O . GLN A 1 154 ? -21.417 16.459 30.554 1.00 89.25 154 GLN A O 1
ATOM 1230 N N . THR A 1 155 ? -22.197 15.774 28.568 1.00 92.69 155 THR A N 1
ATOM 1231 C CA . THR A 1 155 ? -22.256 14.381 29.022 1.00 92.69 155 THR A CA 1
ATOM 1232 C C . THR A 1 155 ? -20.848 13.801 29.113 1.00 92.69 155 THR A C 1
ATOM 1234 O O . THR A 1 155 ? -20.029 13.924 28.197 1.00 92.69 155 THR A O 1
ATOM 1237 N N . VAL A 1 156 ? -20.555 13.183 30.256 1.00 93.62 156 VAL A N 1
ATOM 1238 C CA . VAL A 1 156 ? -19.287 12.506 30.522 1.00 93.62 156 VAL A CA 1
ATOM 1239 C C . VAL A 1 156 ? -19.583 11.038 30.765 1.00 93.62 156 VAL A C 1
ATOM 1241 O O . VAL A 1 156 ? -20.287 10.682 31.708 1.00 93.62 156 VAL A O 1
ATOM 1244 N N . GLN A 1 157 ? -19.019 10.175 29.929 1.00 94.88 157 GLN A N 1
ATOM 1245 C CA . GLN A 1 157 ? -19.093 8.729 30.098 1.00 94.88 157 GLN A CA 1
ATOM 1246 C C . GLN A 1 157 ? -17.693 8.167 30.288 1.00 94.88 157 GLN A C 1
ATOM 1248 O O . GLN A 1 157 ? -16.788 8.417 29.493 1.00 94.88 157 GLN A O 1
ATOM 1253 N N . ARG A 1 158 ? -17.511 7.381 31.347 1.00 93.94 158 ARG A N 1
ATOM 1254 C CA . ARG A 1 158 ? -16.264 6.672 31.616 1.00 93.94 158 ARG A CA 1
ATOM 1255 C C . ARG A 1 158 ? -16.514 5.176 31.539 1.00 93.94 158 ARG A C 1
ATOM 1257 O O . ARG A 1 158 ? -17.263 4.628 32.339 1.00 93.94 158 ARG A O 1
ATOM 1264 N N . PHE A 1 159 ? -15.825 4.524 30.615 1.00 93.12 159 PHE A N 1
ATOM 1265 C CA . PHE A 1 159 ? -15.819 3.077 30.467 1.00 93.12 159 PHE A CA 1
ATOM 1266 C C . PHE A 1 159 ? -14.591 2.516 31.176 1.00 93.12 159 PHE A C 1
ATOM 1268 O O . PHE A 1 159 ? -13.464 2.855 30.807 1.00 93.12 159 PHE A O 1
ATOM 1275 N N . ASP A 1 160 ? -14.798 1.687 32.199 1.00 93.56 160 ASP A N 1
ATOM 1276 C CA . ASP A 1 160 ? -13.710 0.989 32.885 1.00 93.56 160 ASP A CA 1
ATOM 1277 C C . ASP A 1 160 ? -13.217 -0.204 32.051 1.00 93.56 160 ASP A C 1
ATOM 1279 O O . ASP A 1 160 ? -13.982 -1.078 31.653 1.00 93.56 160 ASP A O 1
ATOM 1283 N N . LEU A 1 161 ? -11.911 -0.240 31.801 1.00 94.88 161 LEU A N 1
ATOM 1284 C CA . LEU A 1 161 ? -11.198 -1.295 31.086 1.00 94.88 161 LEU A CA 1
ATOM 1285 C C . LEU A 1 161 ? -10.174 -2.014 31.975 1.00 94.88 161 LEU A C 1
ATOM 1287 O O . LEU A 1 161 ? -9.456 -2.887 31.478 1.00 94.88 161 LEU A O 1
ATOM 1291 N N . SER A 1 162 ? -10.111 -1.706 33.274 1.00 94.94 162 SER A N 1
ATOM 1292 C CA . SER A 1 162 ? -9.165 -2.291 34.235 1.00 94.94 162 SER A CA 1
ATOM 1293 C C . SER A 1 162 ? -9.129 -3.826 34.169 1.00 94.94 162 SER A C 1
ATOM 1295 O O . SER A 1 162 ? -8.064 -4.452 34.092 1.00 94.94 162 SER A O 1
ATOM 1297 N N . SER A 1 163 ? -10.305 -4.453 34.079 1.00 94.44 163 SER A N 1
ATOM 1298 C CA . SER A 1 163 ? -10.456 -5.902 33.932 1.00 94.44 163 SER A CA 1
ATOM 1299 C C . SER A 1 163 ? -9.837 -6.419 32.630 1.00 94.44 163 SER A C 1
ATOM 1301 O O . SER A 1 163 ? -9.106 -7.417 32.633 1.00 94.44 163 SER A O 1
ATOM 1303 N N . ALA A 1 164 ? -10.057 -5.723 31.512 1.00 94.50 164 ALA A N 1
ATOM 1304 C CA . ALA A 1 164 ? -9.468 -6.078 30.226 1.00 94.50 164 ALA A CA 1
ATOM 1305 C C . ALA A 1 164 ? -7.938 -5.918 30.235 1.00 94.50 164 ALA A C 1
ATOM 1307 O O . ALA A 1 164 ? -7.225 -6.768 29.679 1.00 94.50 164 ALA A O 1
ATOM 1308 N N . THR A 1 165 ? -7.416 -4.881 30.894 1.00 94.81 165 THR A N 1
ATOM 1309 C CA . THR A 1 165 ? -5.973 -4.680 31.081 1.00 94.81 165 THR A CA 1
ATOM 1310 C C . THR A 1 165 ? -5.359 -5.798 31.904 1.00 94.81 165 THR A C 1
ATOM 1312 O O . THR A 1 165 ? -4.361 -6.380 31.471 1.00 94.81 165 THR A O 1
ATOM 1315 N N . ARG A 1 166 ? -5.983 -6.175 33.027 1.00 95.62 166 ARG A N 1
ATOM 1316 C CA . ARG A 1 166 ? -5.532 -7.288 33.875 1.00 95.62 166 ARG A CA 1
ATOM 1317 C C . ARG A 1 166 ? -5.500 -8.611 33.110 1.00 95.62 166 ARG A C 1
ATOM 1319 O O . ARG A 1 166 ? -4.505 -9.327 33.126 1.00 95.62 166 ARG A O 1
ATOM 1326 N N . ILE A 1 167 ? -6.547 -8.923 32.346 1.00 95.44 167 ILE A N 1
ATOM 1327 C CA . ILE A 1 167 ? -6.574 -10.141 31.520 1.00 95.44 167 ILE A CA 1
ATOM 1328 C C . ILE A 1 167 ? -5.423 -10.145 30.502 1.00 95.44 167 ILE A C 1
ATOM 1330 O O . ILE A 1 167 ? -4.786 -11.182 30.271 1.00 95.44 167 ILE A O 1
ATOM 1334 N N . LYS A 1 168 ? -5.153 -8.997 29.870 1.00 94.38 168 LYS A N 1
ATOM 1335 C CA . LYS A 1 168 ? -4.050 -8.844 28.913 1.00 94.38 168 LYS A CA 1
ATOM 1336 C C . LYS A 1 168 ? -2.684 -8.969 29.589 1.00 94.38 168 LYS A C 1
ATOM 1338 O O . LYS A 1 168 ? -1.803 -9.606 29.002 1.00 94.38 168 LYS A O 1
ATOM 1343 N N . SER A 1 169 ? -2.491 -8.386 30.773 1.00 95.50 169 SER A N 1
ATOM 1344 C CA . SER A 1 169 ? -1.230 -8.465 31.516 1.00 95.50 169 SER A CA 1
ATOM 1345 C C . SER A 1 169 ? -0.943 -9.902 31.957 1.00 95.50 169 SER A C 1
ATOM 1347 O O . SER A 1 169 ? 0.143 -10.402 31.661 1.00 95.50 169 SER A O 1
ATOM 1349 N N . ASP A 1 170 ? -1.938 -10.616 32.491 1.00 95.69 170 ASP A N 1
ATOM 1350 C CA . ASP A 1 170 ? -1.835 -12.034 32.857 1.00 95.69 170 ASP A CA 1
ATOM 1351 C C . ASP A 1 170 ? -1.428 -12.893 31.651 1.00 95.69 170 ASP A C 1
ATOM 1353 O O . ASP A 1 170 ? -0.469 -13.668 31.694 1.00 95.69 170 ASP A O 1
ATOM 1357 N N . CYS A 1 171 ? -2.122 -12.733 30.518 1.00 94.62 171 CYS A N 1
ATOM 1358 C CA . CYS A 1 171 ? -1.817 -13.501 29.310 1.00 94.62 171 CYS A CA 1
ATOM 1359 C C . CYS A 1 171 ? -0.421 -13.175 28.757 1.00 94.62 171 CYS A C 1
ATOM 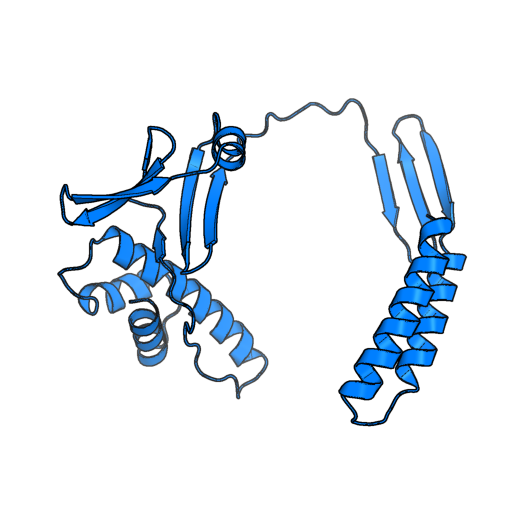1361 O O . CYS A 1 171 ? 0.257 -14.062 28.233 1.00 94.62 171 CYS A O 1
ATOM 1363 N N . ARG A 1 172 ? 0.024 -11.915 28.861 1.00 94.31 172 ARG A N 1
ATOM 1364 C CA . ARG A 1 172 ? 1.376 -11.492 28.467 1.00 94.31 172 ARG A CA 1
ATOM 1365 C C . ARG A 1 172 ? 2.435 -12.100 29.383 1.00 94.31 172 ARG A C 1
ATOM 1367 O O . ARG A 1 172 ? 3.443 -12.586 28.874 1.00 94.31 172 ARG A O 1
ATOM 1374 N N . TYR A 1 173 ? 2.196 -12.106 30.691 1.00 95.81 173 TYR A N 1
ATOM 1375 C CA . TYR A 1 173 ? 3.081 -12.710 31.680 1.00 95.81 173 TYR A CA 1
ATOM 1376 C C . TYR A 1 173 ? 3.258 -14.209 31.426 1.00 95.81 173 TYR A C 1
ATOM 1378 O O . TYR A 1 173 ? 4.382 -14.694 31.330 1.00 95.81 173 TYR A O 1
ATOM 1386 N N . VAL A 1 174 ? 2.170 -14.947 31.195 1.00 93.38 174 VAL A N 1
ATOM 1387 C CA . VAL A 1 174 ? 2.281 -16.382 30.895 1.00 93.38 174 VAL A CA 1
ATOM 1388 C C . VAL A 1 174 ? 3.033 -16.629 29.583 1.00 93.38 174 VAL A C 1
ATOM 1390 O O . VAL A 1 174 ? 3.912 -17.488 29.523 1.00 93.38 174 VAL A O 1
ATOM 1393 N N . LYS A 1 175 ? 2.760 -15.841 28.534 1.00 93.56 175 LYS A N 1
ATOM 1394 C CA . LYS A 1 175 ? 3.502 -15.932 27.263 1.00 93.56 175 LYS A CA 1
ATOM 1395 C C . LYS A 1 175 ? 4.994 -15.630 27.436 1.00 93.56 175 LYS A C 1
ATOM 1397 O O . LYS A 1 175 ? 5.809 -16.264 26.772 1.00 93.56 175 LYS A O 1
ATOM 1402 N N . SER A 1 176 ? 5.367 -14.696 28.314 1.00 93.69 176 SER A N 1
ATOM 1403 C CA . SER A 1 176 ? 6.767 -14.300 28.523 1.00 93.69 176 SER A CA 1
ATOM 1404 C C . SER A 1 176 ? 7.596 -15.355 29.266 1.00 93.69 176 SER A C 1
ATOM 1406 O O . SER A 1 176 ? 8.823 -15.375 29.112 1.00 93.69 176 SER A O 1
ATOM 1408 N N . ARG A 1 177 ? 6.943 -16.252 30.022 1.00 93.62 177 ARG A N 1
ATOM 1409 C CA . ARG A 1 177 ? 7.567 -17.405 30.694 1.00 93.62 177 ARG A CA 1
ATOM 1410 C C . ARG A 1 177 ? 7.989 -18.512 29.722 1.00 93.62 177 ARG A C 1
ATOM 1412 O O . ARG A 1 177 ? 8.861 -19.305 30.058 1.00 93.62 177 ARG A O 1
ATOM 1419 N N . PHE A 1 178 ? 7.450 -18.544 28.501 1.00 92.50 178 PHE A N 1
ATOM 1420 C CA . PHE A 1 178 ? 7.900 -19.483 27.474 1.00 92.50 178 PHE A CA 1
ATOM 1421 C C . PHE A 1 178 ? 9.255 -19.040 26.892 1.00 92.50 178 PHE A C 1
ATOM 1423 O O . PHE A 1 178 ? 9.315 -18.152 26.041 1.00 92.50 178 PHE A O 1
ATOM 1430 N N . LYS A 1 179 ? 10.352 -19.650 27.362 1.00 91.62 179 LYS A N 1
ATOM 1431 C CA . LYS A 1 179 ? 11.730 -19.334 26.926 1.00 91.62 179 LYS A CA 1
ATOM 1432 C C . LYS A 1 179 ? 12.322 -20.310 25.907 1.00 91.62 179 LYS A C 1
ATOM 1434 O O . LYS A 1 179 ? 13.344 -20.006 25.301 1.00 91.62 179 LYS A O 1
ATOM 1439 N N . ARG A 1 180 ? 11.689 -21.467 25.698 1.00 90.69 180 ARG A N 1
ATOM 1440 C CA . ARG A 1 180 ? 12.184 -22.505 24.785 1.00 90.69 180 ARG A CA 1
ATOM 1441 C C . ARG A 1 180 ? 12.211 -21.994 23.339 1.00 90.69 180 ARG A C 1
ATOM 1443 O O . ARG A 1 180 ? 11.239 -21.405 22.866 1.00 90.69 180 ARG A O 1
ATOM 1450 N N . ASN A 1 181 ? 13.293 -22.271 22.610 1.00 90.81 181 ASN A N 1
ATOM 1451 C CA . ASN A 1 181 ? 13.413 -21.940 21.187 1.00 90.81 181 ASN A CA 1
ATOM 1452 C C . ASN A 1 181 ? 12.717 -22.989 20.297 1.00 90.81 181 ASN A C 1
ATOM 1454 O O . ASN A 1 181 ? 13.342 -23.640 19.470 1.00 90.81 181 ASN A O 1
ATOM 1458 N N . ASP A 1 182 ? 11.415 -23.185 20.508 1.00 94.31 182 ASP A N 1
ATOM 1459 C CA . ASP A 1 182 ? 10.594 -24.130 19.747 1.00 94.31 182 ASP A CA 1
ATOM 1460 C C . ASP A 1 182 ? 9.417 -23.389 19.109 1.00 94.31 182 ASP A C 1
ATOM 1462 O O . ASP A 1 182 ? 8.481 -22.951 19.786 1.00 94.31 182 ASP A O 1
ATOM 1466 N N . PHE A 1 183 ? 9.485 -23.209 17.789 1.00 91.81 183 PHE A N 1
ATOM 1467 C CA . PHE A 1 183 ? 8.499 -22.434 17.042 1.00 91.81 183 PHE A CA 1
ATOM 1468 C C . PHE A 1 183 ? 7.104 -23.071 17.064 1.00 91.81 183 PHE A C 1
ATOM 1470 O O . PHE A 1 183 ? 6.104 -22.354 17.184 1.00 91.81 183 PHE A O 1
ATOM 1477 N N . ARG A 1 184 ? 7.025 -24.404 16.966 1.00 93.00 184 ARG A N 1
ATOM 1478 C CA . ARG A 1 184 ? 5.754 -25.134 16.893 1.00 93.00 184 ARG A CA 1
ATOM 1479 C C . ARG A 1 184 ? 5.011 -25.019 18.220 1.00 93.00 184 ARG A C 1
ATOM 1481 O O . ARG A 1 184 ? 3.851 -24.602 18.238 1.00 93.00 184 ARG A O 1
ATOM 1488 N N . LEU A 1 185 ? 5.699 -25.287 19.330 1.00 91.62 185 LEU A N 1
ATOM 1489 C CA . LEU A 1 185 ? 5.121 -25.167 20.670 1.00 91.62 185 LEU A CA 1
ATOM 1490 C C . LEU A 1 185 ? 4.769 -23.717 21.017 1.00 91.62 185 LEU A C 1
ATOM 1492 O O . LEU A 1 185 ? 3.675 -23.457 21.521 1.00 91.62 185 LEU A O 1
ATOM 1496 N N . ARG A 1 186 ? 5.641 -22.755 20.681 1.00 93.50 186 ARG A N 1
ATOM 1497 C CA . ARG A 1 186 ? 5.364 -21.327 20.901 1.00 93.50 186 ARG A CA 1
ATOM 1498 C C . ARG A 1 186 ? 4.074 -20.896 20.216 1.00 93.50 186 ARG A C 1
ATOM 1500 O O . ARG A 1 186 ? 3.262 -20.205 20.826 1.00 93.50 186 ARG A O 1
ATOM 1507 N N . THR A 1 187 ? 3.872 -21.322 18.971 1.00 93.81 187 THR A N 1
ATOM 1508 C CA . THR A 1 187 ? 2.675 -20.986 18.189 1.00 93.81 187 THR A CA 1
ATOM 1509 C C . THR A 1 187 ? 1.408 -21.541 18.841 1.00 93.81 187 THR A C 1
ATOM 1511 O O . THR A 1 187 ? 0.428 -20.807 18.984 1.00 93.81 187 THR A O 1
ATOM 1514 N N . GLY A 1 188 ? 1.440 -22.793 19.311 1.00 94.75 188 GLY A N 1
ATOM 1515 C CA . GLY A 1 188 ? 0.320 -23.411 20.026 1.00 94.75 188 GLY A CA 1
ATOM 1516 C C . GLY A 1 188 ? -0.020 -22.686 21.332 1.00 94.75 188 GLY A C 1
ATOM 1517 O O . GLY A 1 188 ? -1.164 -22.283 21.547 1.00 94.75 188 GLY A O 1
ATOM 1518 N N . VAL A 1 189 ? 0.988 -22.429 22.174 1.00 92.56 189 VAL A N 1
ATOM 1519 C CA . VAL A 1 189 ? 0.823 -21.707 23.449 1.00 92.56 189 VAL A CA 1
ATOM 1520 C C . VAL A 1 189 ? 0.292 -20.291 23.210 1.00 92.56 189 VAL A C 1
ATOM 1522 O O . VAL A 1 189 ? -0.674 -19.865 23.846 1.00 92.56 189 VAL A O 1
ATOM 1525 N N . PHE A 1 190 ? 0.880 -19.551 22.270 1.00 95.44 190 PHE A N 1
ATOM 1526 C CA . PHE A 1 190 ? 0.491 -18.166 22.006 1.00 95.44 190 PHE A CA 1
ATOM 1527 C C . PHE A 1 190 ? -0.920 -18.075 21.426 1.00 95.44 190 PHE A C 1
ATOM 1529 O O . PHE A 1 190 ? -1.644 -17.141 21.782 1.00 95.44 190 PHE A O 1
ATOM 1536 N N . SER A 1 191 ? -1.324 -19.049 20.603 1.00 95.69 191 SER A N 1
ATOM 1537 C CA . SER A 1 191 ? -2.688 -19.161 20.079 1.00 95.69 191 SER A CA 1
ATOM 1538 C C . SER A 1 191 ? -3.688 -19.451 21.195 1.00 95.69 191 SER A C 1
ATOM 1540 O O . SER A 1 191 ? -4.642 -18.689 21.344 1.00 95.69 191 SER A O 1
ATOM 1542 N N . LYS A 1 192 ? -3.418 -20.445 22.057 1.00 96.12 192 LYS A N 1
ATOM 1543 C CA . LYS A 1 192 ? -4.256 -20.775 23.225 1.00 96.12 192 LYS A CA 1
ATOM 1544 C C . LYS A 1 192 ? -4.482 -19.557 24.122 1.00 96.12 192 LYS A C 1
ATOM 1546 O O . LYS A 1 192 ? -5.621 -19.197 24.414 1.00 96.12 192 LYS A O 1
ATOM 1551 N N . TYR A 1 193 ? -3.410 -18.871 24.524 1.00 95.44 193 TYR A N 1
ATOM 1552 C CA . TYR A 1 193 ? -3.528 -17.681 25.375 1.00 95.44 193 TYR A CA 1
ATOM 1553 C C . TYR A 1 193 ? -4.058 -16.453 24.622 1.00 95.44 193 TYR A C 1
ATOM 1555 O O . TYR A 1 193 ? -4.648 -15.572 25.235 1.00 95.44 193 TYR A O 1
ATOM 1563 N N . GLY A 1 194 ? -3.888 -16.374 23.300 1.00 95.00 194 GLY A N 1
ATOM 1564 C CA . GLY A 1 194 ? -4.526 -15.352 22.467 1.00 95.00 194 GLY A CA 1
ATOM 1565 C C . GLY A 1 194 ? -6.040 -15.537 22.353 1.00 95.00 194 GLY A C 1
ATOM 1566 O O . GLY A 1 194 ? -6.770 -14.548 22.345 1.00 95.00 194 GLY A O 1
ATOM 1567 N N . GLN A 1 195 ? -6.514 -16.781 22.297 1.00 96.44 195 GLN A N 1
ATOM 1568 C CA . GLN A 1 195 ? -7.936 -17.112 22.324 1.00 96.44 195 GLN A CA 1
ATOM 1569 C C . GLN A 1 195 ? -8.521 -16.886 23.721 1.00 96.44 195 GLN A C 1
ATOM 1571 O O . GLN A 1 195 ? -9.513 -16.181 23.846 1.00 96.44 195 GLN A O 1
ATOM 1576 N N . LYS A 1 196 ? -7.848 -17.355 24.784 1.00 95.19 196 LYS A N 1
ATOM 1577 C CA . LYS A 1 196 ? -8.259 -17.101 26.178 1.00 95.19 196 LYS A CA 1
ATOM 1578 C C . LYS A 1 196 ? -8.375 -15.605 26.482 1.00 95.19 196 LYS A C 1
ATOM 1580 O O . LYS A 1 196 ? -9.334 -15.189 27.119 1.00 95.19 196 LYS A O 1
ATOM 1585 N N . GLN A 1 197 ? -7.423 -14.799 26.011 1.00 95.19 197 GLN A N 1
ATOM 1586 C CA . GLN A 1 197 ? -7.490 -13.345 26.142 1.00 95.19 197 GLN A CA 1
ATOM 1587 C C . GLN A 1 197 ? -8.715 -12.774 25.416 1.00 95.19 197 GLN A C 1
ATOM 1589 O O . GLN A 1 197 ? -9.448 -11.998 26.012 1.00 95.19 197 GLN A O 1
ATOM 1594 N N . ARG A 1 198 ? -8.954 -13.154 24.152 1.00 94.44 198 ARG A N 1
ATOM 1595 C CA . ARG A 1 198 ? -10.108 -12.666 23.376 1.00 94.44 198 ARG A CA 1
ATOM 1596 C C . ARG A 1 198 ? -11.437 -13.038 24.027 1.00 94.44 198 ARG A C 1
ATOM 1598 O O . ARG A 1 198 ? -12.231 -12.144 24.278 1.00 94.44 198 ARG A O 1
ATOM 1605 N N . ASN A 1 199 ? -11.618 -14.307 24.386 1.00 96.31 199 ASN A N 1
ATOM 1606 C CA . ASN A 1 199 ? -12.856 -14.809 24.985 1.00 96.31 199 ASN A CA 1
ATOM 1607 C C . ASN A 1 199 ? -13.167 -14.159 26.341 1.00 96.31 199 ASN A C 1
ATOM 1609 O O . ASN A 1 199 ? -14.327 -14.051 26.705 1.00 96.31 199 ASN A O 1
ATOM 1613 N N . ARG A 1 200 ? -12.142 -13.742 27.097 1.00 94.88 200 ARG A N 1
ATOM 1614 C CA . ARG A 1 200 ? -12.321 -13.054 28.385 1.00 94.88 200 ARG A CA 1
ATOM 1615 C C . ARG A 1 200 ? -12.488 -11.539 28.250 1.00 94.88 200 ARG A C 1
ATOM 1617 O O . ARG A 1 200 ? -13.055 -10.941 29.147 1.00 94.88 200 ARG A O 1
ATOM 1624 N N . VAL A 1 201 ? -11.956 -10.922 27.190 1.00 93.44 201 VAL A N 1
ATOM 1625 C CA . VAL A 1 201 ? -12.029 -9.464 26.978 1.00 93.44 201 VAL A CA 1
ATOM 1626 C C . VAL A 1 201 ? -13.269 -9.062 26.187 1.00 93.44 201 VAL A C 1
ATOM 1628 O O . VAL A 1 201 ? -13.862 -8.053 26.522 1.00 93.44 201 VAL A O 1
ATOM 1631 N N . GLN A 1 202 ? -13.666 -9.816 25.156 1.00 92.00 202 GLN A N 1
ATOM 1632 C CA . GLN A 1 202 ? -14.816 -9.454 24.317 1.00 92.00 202 GLN A CA 1
ATOM 1633 C C . GLN A 1 202 ? -16.122 -9.253 25.096 1.00 92.00 202 GLN A C 1
ATOM 1635 O O . GLN A 1 202 ? -16.798 -8.289 24.788 1.00 92.00 202 GLN A O 1
ATOM 1640 N N . PRO A 1 203 ? -16.469 -10.079 26.100 1.00 91.94 203 PRO A N 1
ATOM 1641 C CA . PRO A 1 203 ? -17.681 -9.854 26.890 1.00 91.94 203 PRO A CA 1
ATOM 1642 C C . PRO A 1 203 ? -17.624 -8.628 27.815 1.00 91.94 203 PRO A C 1
ATOM 1644 O O . PRO A 1 203 ? -18.628 -8.301 28.431 1.00 91.94 203 PRO A O 1
ATOM 1647 N N . LEU A 1 204 ? -16.447 -8.011 27.984 1.00 86.38 204 LEU A N 1
ATOM 1648 C CA . LEU A 1 204 ? -16.238 -6.822 28.821 1.00 86.38 204 LEU A CA 1
ATOM 1649 C C . LEU A 1 204 ? -16.270 -5.514 28.013 1.00 86.38 204 LEU A C 1
ATOM 1651 O O . LEU A 1 204 ? -16.119 -4.449 28.604 1.00 86.38 204 LEU A O 1
ATOM 1655 N N . LEU A 1 205 ? -16.351 -5.606 26.681 1.00 79.50 205 LEU A N 1
ATOM 1656 C CA . LEU A 1 205 ? -16.386 -4.483 25.741 1.00 79.50 205 LEU A CA 1
ATOM 1657 C C . LEU A 1 205 ? -17.787 -4.363 25.147 1.00 79.50 205 LEU A C 1
ATOM 1659 O O . LEU A 1 205 ? -18.192 -3.209 24.907 1.00 79.50 205 LEU A O 1
#

pLDDT: mean 93.61, std 2.79, range [79.5, 97.19]

Sequence (205 aa):
MVNVCIAVGIEENVSSLKTLSLRSYHRLSSDILGYYRLGAISVATGILRNYRKAKKRKPQTRFPYAKRMMLTTCYGFKIQNGCLRLPVKPREYIYVKLNSHTLQSLSGLNVRSVTLTRRSLSISYSRETVEIKPEGYIGIDRNLDNVTVVSTDQTVQRFDLSSATRIKSDCRYVKSRFKRNDFRLRTGVFSKYGQKQRNRVQPLL

Radius of gyration: 25.32 Å; chains: 1; bounding box: 49×47×64 Å

Secondary structure (DSSP, 8-state):
-HHHHHHHHHHTT---HHHHHHHHGGGS-TTS-HHHHHHHHHHHHHHHHHHHHHHHH-TTPPPP---S-EEEESSS-EEETTEEEEEEETTEEEEEEPPHHHHHHHTT-EEEEEEEESS-EEEEEE-PPPPPPPS--EEEEE-SSEEEEEETT--EEEEE-HHHHHHHHHHHHHHHH-----HHHHHHHHHHHHHHHHHHHGGG-

Foldseek 3Di:
DLQQLLVQCVVVVDQDLVVSCVRRVVVDDPQFDSQQSSQSSVVNSVQSVVQVVVCVVPVPRDRDDDPFDKGKGQDDWDCDPQWIWHANHVVRTDTHHHDPVVCVVCVPWAWRMWMDTPVDIDTDTDDDDPDDDDPWDWDWDDDLQWIWIAIPVGDIDIQGCNQLSVLVVVLVVVLVVPPDPDPVVSVVSNVVSVVVSCVRRVVSD